Protein AF-A0A9Q1FLJ3-F1 (afdb_monomer)

Structure (mmCIF, N/CA/C/O backbone):
data_AF-A0A9Q1FLJ3-F1
#
_entry.id   AF-A0A9Q1FLJ3-F1
#
loop_
_atom_site.group_PDB
_atom_site.id
_atom_site.type_symbol
_atom_site.label_atom_id
_atom_site.label_alt_id
_atom_site.label_comp_id
_atom_site.label_asym_id
_atom_site.label_entity_id
_atom_site.label_seq_id
_atom_site.pdbx_PDB_ins_code
_atom_site.Cartn_x
_atom_site.Cartn_y
_atom_site.Cartn_z
_atom_site.occupancy
_atom_site.B_iso_or_equiv
_atom_site.auth_seq_id
_atom_site.auth_comp_id
_atom_site.auth_asym_id
_atom_site.auth_atom_id
_atom_site.pdbx_PDB_model_num
ATOM 1 N N . MET A 1 1 ? -26.416 5.496 -11.949 1.00 37.75 1 MET A N 1
ATOM 2 C CA . MET A 1 1 ? -25.211 5.935 -11.216 1.00 37.75 1 MET A CA 1
ATOM 3 C C . MET A 1 1 ? -24.021 5.232 -11.859 1.00 37.75 1 MET A C 1
ATOM 5 O O . MET A 1 1 ? -23.796 4.069 -11.561 1.00 37.75 1 MET A O 1
ATOM 9 N N . MET A 1 2 ? -23.374 5.850 -12.852 1.00 40.78 2 MET A N 1
ATOM 10 C CA . MET A 1 2 ? -22.203 5.261 -13.518 1.00 40.78 2 MET A CA 1
ATOM 11 C C . MET A 1 2 ? -20.981 5.552 -12.647 1.00 40.78 2 MET A C 1
ATOM 13 O O . MET A 1 2 ? -20.646 6.719 -12.456 1.00 40.78 2 MET A O 1
ATOM 17 N N . MET A 1 3 ? -20.361 4.520 -12.072 1.00 43.75 3 MET A N 1
ATOM 18 C CA . MET A 1 3 ? -19.005 4.668 -11.547 1.00 43.75 3 MET A CA 1
ATOM 19 C C . MET A 1 3 ? -18.076 4.832 -12.749 1.00 43.75 3 MET A C 1
ATOM 21 O O . MET A 1 3 ? -18.150 4.049 -13.690 1.00 43.75 3 MET A O 1
ATOM 25 N N . MET A 1 4 ? -17.273 5.891 -12.741 1.00 43.97 4 MET A N 1
ATOM 26 C CA . MET A 1 4 ? -16.296 6.188 -13.784 1.00 43.97 4 MET A CA 1
ATOM 27 C C . MET A 1 4 ? -15.268 5.046 -13.863 1.00 43.97 4 MET A C 1
ATOM 29 O O . MET A 1 4 ? -14.650 4.695 -12.860 1.00 43.97 4 MET A O 1
ATOM 33 N N . ASP A 1 5 ? -15.091 4.466 -15.053 1.00 50.12 5 ASP A N 1
ATOM 34 C CA . ASP A 1 5 ? -14.235 3.299 -15.325 1.00 50.12 5 ASP A CA 1
ATOM 35 C C . ASP A 1 5 ? -12.731 3.499 -15.021 1.00 50.12 5 ASP A C 1
ATOM 37 O O . ASP A 1 5 ? -11.975 2.524 -14.997 1.00 50.12 5 ASP A O 1
ATOM 41 N N . ASP A 1 6 ? -12.285 4.726 -14.736 1.00 53.06 6 ASP A N 1
ATOM 42 C CA . ASP A 1 6 ? -10.868 5.088 -14.574 1.00 53.06 6 ASP A CA 1
ATOM 43 C C . ASP A 1 6 ? -10.227 4.664 -13.234 1.00 53.06 6 ASP A C 1
ATOM 45 O O . ASP A 1 6 ? -9.002 4.658 -13.110 1.00 53.06 6 ASP A O 1
ATOM 49 N N . GLU A 1 7 ? -11.015 4.234 -12.242 1.00 62.69 7 GLU A N 1
ATOM 50 C CA . GLU A 1 7 ? -10.525 3.948 -10.877 1.00 62.69 7 GLU A CA 1
ATOM 51 C C . GLU A 1 7 ? -10.438 2.454 -10.511 1.00 62.69 7 GLU A C 1
ATOM 53 O O . GLU A 1 7 ? -10.077 2.091 -9.390 1.00 62.69 7 GLU A O 1
ATOM 58 N N . GLN A 1 8 ? -10.748 1.552 -11.444 1.00 74.50 8 GLN A N 1
ATOM 59 C CA . GLN A 1 8 ? -10.748 0.118 -11.152 1.00 74.50 8 GLN A CA 1
ATOM 60 C C . GLN A 1 8 ? -9.318 -0.464 -11.142 1.00 74.50 8 GLN A C 1
ATOM 62 O O . GLN A 1 8 ? -8.506 -0.143 -12.018 1.00 74.50 8 GLN A O 1
ATOM 67 N N . PRO A 1 9 ? -8.976 -1.354 -10.186 1.00 81.50 9 PRO A N 1
ATOM 68 C CA . PRO A 1 9 ? -7.635 -1.921 -10.084 1.00 81.50 9 PRO A CA 1
ATOM 69 C C . PRO A 1 9 ? -7.316 -2.782 -11.311 1.00 81.50 9 PRO A C 1
ATOM 71 O O . PRO A 1 9 ? -8.078 -3.672 -11.682 1.00 81.50 9 PRO A O 1
ATOM 74 N N . LYS A 1 10 ? -6.165 -2.533 -11.939 1.00 89.50 10 LYS A N 1
ATOM 75 C CA . LYS A 1 10 ? -5.716 -3.231 -13.163 1.00 89.50 10 LYS A CA 1
ATOM 76 C C . LYS A 1 10 ? -4.514 -4.146 -12.938 1.00 89.50 10 LYS A C 1
ATOM 78 O O . LYS A 1 10 ? -4.078 -4.835 -13.858 1.00 89.50 10 LYS A O 1
ATOM 83 N N . THR A 1 11 ? -3.991 -4.162 -11.718 1.00 90.81 11 THR A N 1
ATOM 84 C CA . THR A 1 11 ? -2.752 -4.854 -11.371 1.00 90.81 11 THR A CA 1
ATOM 85 C C . THR A 1 11 ? -3.050 -5.984 -10.395 1.00 90.81 11 THR A C 1
ATOM 87 O O . THR A 1 11 ? -3.822 -5.819 -9.450 1.00 90.81 11 THR A O 1
ATOM 90 N N . LEU A 1 12 ? -2.432 -7.139 -10.619 1.00 92.62 12 LEU A N 1
ATOM 91 C CA . LEU A 1 12 ? -2.543 -8.338 -9.798 1.00 92.62 12 LEU A CA 1
ATOM 92 C C . LEU A 1 12 ? -1.200 -8.667 -9.156 1.00 92.62 12 LEU A C 1
ATOM 94 O O . LEU A 1 12 ? -0.152 -8.550 -9.788 1.00 92.62 12 LEU A O 1
ATOM 98 N N . TYR A 1 13 ? -1.246 -9.104 -7.904 1.00 92.12 13 TYR A N 1
ATOM 99 C CA . TYR A 1 13 ? -0.148 -9.756 -7.208 1.00 92.12 13 TYR A CA 1
ATOM 100 C C . TYR A 1 13 ? -0.299 -11.269 -7.360 1.00 92.12 13 TYR A C 1
ATOM 102 O O . TYR A 1 13 ? -1.338 -11.828 -7.011 1.00 92.12 13 TYR A O 1
ATOM 110 N N . VAL A 1 14 ? 0.747 -11.930 -7.844 1.00 92.69 14 VAL A N 1
ATOM 111 C CA . VAL A 1 14 ? 0.826 -13.375 -8.064 1.00 92.69 14 VAL A CA 1
ATOM 112 C C . VAL A 1 14 ? 1.932 -13.930 -7.170 1.00 92.69 14 VAL A C 1
ATOM 114 O O . VAL A 1 14 ? 3.112 -13.836 -7.494 1.00 92.69 14 VAL A O 1
ATOM 117 N N . GLY A 1 15 ? 1.563 -14.473 -6.016 1.00 90.50 15 GLY A N 1
ATOM 118 C CA . GLY A 1 15 ? 2.490 -15.020 -5.026 1.00 90.50 15 GLY A CA 1
ATOM 119 C C . GLY A 1 15 ? 2.526 -16.544 -4.986 1.00 90.50 15 GLY A C 1
ATOM 120 O O . GLY A 1 15 ? 1.770 -17.227 -5.682 1.00 90.50 15 GLY A O 1
ATOM 121 N N . ASN A 1 16 ? 3.379 -17.068 -4.101 1.00 88.94 16 ASN A N 1
ATOM 122 C CA . ASN A 1 16 ? 3.595 -18.505 -3.899 1.00 88.94 16 ASN A CA 1
ATOM 123 C C . ASN A 1 16 ? 4.092 -19.234 -5.164 1.00 88.94 16 ASN A C 1
ATOM 125 O O . ASN A 1 16 ? 3.775 -20.404 -5.380 1.00 88.94 16 ASN A O 1
ATOM 129 N N . LEU A 1 17 ? 4.865 -18.547 -6.010 1.00 89.75 17 LEU A N 1
ATOM 130 C CA . LEU A 1 17 ? 5.407 -19.131 -7.235 1.00 89.75 17 LEU A CA 1
ATOM 131 C C . LEU A 1 17 ? 6.532 -20.126 -6.906 1.00 89.75 17 LEU A C 1
ATOM 133 O O . LEU A 1 17 ? 7.210 -19.994 -5.884 1.00 89.75 17 LEU A O 1
ATOM 137 N N . SER A 1 18 ? 6.731 -21.139 -7.758 1.00 87.81 18 SER A N 1
ATOM 138 C CA . SER A 1 18 ? 7.946 -21.965 -7.684 1.00 87.81 18 SER A CA 1
ATOM 139 C C . SER A 1 18 ? 9.153 -21.164 -8.166 1.00 87.81 18 SER A C 1
ATOM 141 O O . SER A 1 18 ? 9.010 -20.249 -8.974 1.00 87.81 18 SER A O 1
ATOM 143 N N . ARG A 1 19 ? 10.354 -21.529 -7.712 1.00 85.06 19 ARG A N 1
ATOM 144 C CA . ARG A 1 19 ? 11.607 -20.915 -8.183 1.00 85.06 19 ARG A CA 1
ATOM 145 C C . ARG A 1 19 ? 11.917 -21.236 -9.644 1.00 85.06 19 ARG A C 1
ATOM 147 O O . ARG A 1 19 ? 12.642 -20.482 -10.278 1.00 85.06 19 ARG A O 1
ATOM 154 N N . ASP A 1 20 ? 11.327 -22.303 -10.170 1.00 86.94 20 ASP A N 1
ATOM 155 C CA . ASP A 1 20 ? 11.407 -22.686 -11.583 1.00 86.94 20 ASP A CA 1
ATOM 156 C C . ASP A 1 20 ? 10.475 -21.85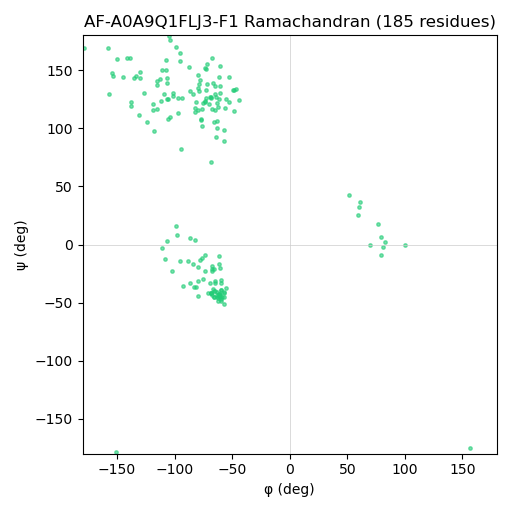7 -12.476 1.00 86.94 20 ASP A C 1
ATOM 158 O O . ASP A 1 20 ? 10.575 -21.900 -13.702 1.00 86.94 20 ASP A O 1
ATOM 162 N N . VAL A 1 21 ? 9.532 -21.116 -11.882 1.00 89.50 21 VAL A N 1
ATOM 163 C CA . VAL A 1 21 ? 8.653 -20.227 -12.641 1.00 89.50 21 VAL A CA 1
ATOM 164 C C . VAL A 1 21 ? 9.463 -19.026 -13.106 1.00 89.50 21 VAL A C 1
ATOM 166 O O . VAL A 1 21 ? 10.166 -18.393 -12.323 1.00 89.50 21 VAL A O 1
ATOM 169 N N . THR A 1 22 ? 9.321 -18.689 -14.384 1.00 90.69 22 THR A N 1
ATOM 170 C CA . THR A 1 22 ? 9.943 -17.513 -14.991 1.00 90.69 22 THR A CA 1
ATOM 171 C C . THR A 1 22 ? 8.909 -16.429 -15.272 1.00 90.69 22 THR A C 1
ATOM 173 O O . THR A 1 22 ? 7.714 -16.699 -15.417 1.00 90.69 22 THR A O 1
ATOM 176 N N . GLU A 1 23 ? 9.378 -15.188 -15.402 1.00 90.88 23 GLU A N 1
ATOM 177 C CA . GLU A 1 23 ? 8.533 -14.054 -15.786 1.00 90.88 23 GLU A CA 1
ATOM 178 C C . GLU A 1 23 ? 7.840 -14.300 -17.132 1.00 90.88 23 GLU A C 1
ATOM 180 O O . GLU A 1 23 ? 6.642 -14.062 -17.255 1.00 90.88 23 GLU A O 1
ATOM 185 N N . ALA A 1 24 ? 8.564 -14.859 -18.107 1.00 91.25 24 ALA A N 1
ATOM 186 C CA . ALA A 1 24 ? 8.026 -15.194 -19.423 1.00 91.25 24 ALA A CA 1
ATOM 187 C C . ALA A 1 24 ? 6.867 -16.201 -19.342 1.00 91.25 24 ALA A C 1
ATOM 189 O O . ALA A 1 24 ? 5.875 -16.052 -20.053 1.00 91.25 24 ALA A O 1
ATOM 190 N N . LEU A 1 25 ? 6.953 -17.193 -18.446 1.00 92.12 25 LEU A N 1
ATOM 191 C CA . LEU A 1 25 ? 5.870 -18.152 -18.230 1.00 92.12 25 LEU A CA 1
ATOM 192 C C . LEU A 1 25 ? 4.626 -17.468 -17.649 1.00 92.12 25 LEU A C 1
ATOM 194 O O . LEU A 1 25 ? 3.518 -17.716 -18.121 1.00 92.12 25 LEU A O 1
ATOM 198 N N . ILE A 1 26 ? 4.798 -16.602 -16.645 1.00 92.81 26 ILE A N 1
ATOM 199 C CA . ILE A 1 26 ? 3.683 -15.843 -16.063 1.00 92.81 26 ILE A CA 1
ATOM 200 C C . ILE A 1 26 ? 3.060 -14.927 -17.112 1.00 92.81 26 ILE A C 1
ATOM 202 O O . ILE A 1 26 ? 1.849 -14.977 -17.314 1.00 92.81 26 ILE A O 1
ATOM 206 N N . LEU A 1 27 ? 3.870 -14.159 -17.839 1.00 92.62 27 LEU A N 1
ATOM 207 C CA . LEU A 1 27 ? 3.386 -13.285 -18.899 1.00 92.62 27 LEU A CA 1
ATOM 208 C C . LEU A 1 27 ? 2.601 -14.073 -19.955 1.00 92.62 27 LEU A C 1
ATOM 210 O O . LEU A 1 27 ? 1.501 -13.664 -20.313 1.00 92.62 27 LEU A O 1
ATOM 214 N N . GLN A 1 28 ? 3.111 -15.224 -20.401 1.00 92.44 28 GLN A N 1
ATOM 215 C CA . GLN A 1 28 ? 2.433 -16.076 -21.380 1.00 92.44 28 GLN A CA 1
ATOM 216 C C . GLN A 1 28 ? 1.076 -16.574 -20.870 1.00 92.44 28 GLN A C 1
ATOM 218 O O . GLN A 1 28 ? 0.094 -16.538 -21.606 1.00 92.44 28 GLN A O 1
ATOM 223 N N . LEU A 1 29 ? 1.002 -17.036 -19.619 1.00 92.88 29 LEU A N 1
ATOM 224 C CA . LEU A 1 29 ? -0.239 -17.556 -19.040 1.00 92.88 29 LEU A CA 1
ATOM 225 C C . LEU A 1 29 ? -1.293 -16.462 -18.858 1.00 92.88 29 LEU A C 1
ATOM 227 O O . LEU A 1 29 ? -2.460 -16.678 -19.173 1.00 92.88 29 LEU A O 1
ATOM 231 N N . PHE A 1 30 ? -0.892 -15.288 -18.371 1.00 93.62 30 PHE A N 1
ATOM 232 C CA . PHE A 1 30 ? -1.811 -14.173 -18.145 1.00 93.62 30 PHE A CA 1
ATOM 233 C C . PHE A 1 30 ? -2.220 -13.490 -19.463 1.00 93.62 30 PHE A C 1
ATOM 235 O O . PHE A 1 30 ? -3.366 -13.058 -19.585 1.00 93.62 30 PHE A O 1
ATOM 242 N N . SER A 1 31 ? -1.354 -13.506 -20.485 1.00 93.06 31 SER A N 1
ATOM 243 C CA . SER A 1 31 ? -1.663 -12.988 -21.829 1.00 93.06 31 SER A CA 1
ATOM 244 C C . SER A 1 31 ? -2.745 -13.790 -22.564 1.00 93.06 31 SER A C 1
ATOM 246 O O . SER A 1 31 ? -3.381 -13.255 -23.466 1.00 93.06 31 SER A O 1
ATOM 248 N N . GLN A 1 32 ? -3.001 -15.050 -22.178 1.00 93.38 32 GLN A N 1
ATOM 249 C CA . GLN A 1 32 ? -4.122 -15.837 -22.723 1.00 93.38 32 GLN A CA 1
ATOM 250 C C . GLN A 1 32 ? -5.490 -15.282 -22.309 1.00 93.38 32 GLN A C 1
ATOM 252 O O . GLN A 1 32 ? -6.490 -15.561 -22.964 1.00 93.38 32 GLN A O 1
ATOM 257 N N . ILE A 1 33 ? -5.540 -14.531 -21.207 1.00 93.94 33 ILE A N 1
ATOM 258 C CA . ILE A 1 33 ? -6.778 -13.986 -20.640 1.00 93.94 33 ILE A CA 1
ATOM 259 C C . ILE A 1 33 ? -7.034 -12.578 -21.177 1.00 93.94 33 ILE A C 1
ATOM 261 O O . ILE A 1 33 ? -8.179 -12.200 -21.410 1.00 93.94 33 ILE A O 1
ATOM 265 N N . GLY A 1 34 ? -5.971 -11.805 -21.385 1.00 92.19 34 GLY A N 1
ATOM 266 C CA . GLY A 1 34 ? -6.039 -10.487 -21.998 1.00 92.19 34 GLY A CA 1
ATOM 267 C C . GLY A 1 34 ? -4.660 -9.847 -22.130 1.00 92.19 34 GLY A C 1
ATOM 268 O O . GLY A 1 34 ? -3.695 -10.337 -21.545 1.00 92.19 34 GLY A O 1
ATOM 269 N N . PRO A 1 35 ? -4.542 -8.738 -22.875 1.00 92.56 35 PRO A N 1
ATOM 270 C CA . PRO A 1 35 ? -3.265 -8.073 -23.081 1.00 92.56 35 PRO A CA 1
ATOM 271 C C . PRO A 1 35 ? -2.703 -7.541 -21.753 1.00 92.56 35 PRO A C 1
ATOM 273 O O . PRO A 1 35 ? -3.327 -6.725 -21.061 1.00 92.56 35 PRO A O 1
ATOM 276 N N . CYS A 1 36 ? -1.503 -8.003 -21.401 1.00 91.31 36 CYS A N 1
ATOM 277 C CA . CYS A 1 36 ? -0.748 -7.502 -20.260 1.00 91.31 36 CYS A CA 1
ATOM 278 C C . CYS A 1 36 ? 0.032 -6.246 -20.670 1.00 91.31 36 CYS A C 1
ATOM 280 O O . CYS A 1 36 ? 0.755 -6.244 -21.662 1.00 91.31 36 CYS A O 1
ATOM 282 N N . LYS A 1 37 ? -0.094 -5.182 -19.881 1.00 88.94 37 LYS A N 1
ATOM 283 C CA . LYS A 1 37 ? 0.674 -3.942 -20.015 1.00 88.94 37 LYS A CA 1
ATOM 284 C C . LYS A 1 37 ? 2.058 -4.059 -19.382 1.00 88.94 37 LYS A C 1
ATOM 286 O O . LYS A 1 37 ? 3.016 -3.481 -19.885 1.00 88.94 37 LYS A O 1
ATOM 291 N N . SER A 1 38 ? 2.166 -4.776 -18.266 1.00 86.56 38 SER A N 1
ATOM 292 C CA . SER A 1 38 ? 3.437 -4.996 -17.577 1.00 86.56 38 SER A CA 1
ATOM 293 C C . SER A 1 38 ? 3.408 -6.300 -16.790 1.00 86.56 38 SER A C 1
ATOM 295 O O . SER A 1 38 ? 2.376 -6.678 -16.240 1.00 86.56 38 SER A O 1
ATOM 297 N N . CYS A 1 39 ? 4.543 -6.983 -16.724 1.00 90.12 39 CYS A N 1
ATOM 298 C CA . CYS A 1 39 ? 4.748 -8.170 -15.906 1.00 90.12 39 CYS A CA 1
ATOM 299 C C . CYS A 1 39 ? 6.122 -8.034 -15.259 1.00 90.12 39 CYS A C 1
ATOM 301 O O . CYS A 1 39 ? 7.105 -7.841 -15.966 1.00 90.12 39 CYS A O 1
ATOM 303 N N . LYS A 1 40 ? 6.181 -8.072 -13.927 1.00 89.44 40 LYS A N 1
ATOM 304 C CA . LYS A 1 40 ? 7.426 -7.899 -13.177 1.00 89.44 40 LYS A CA 1
ATOM 305 C C . LYS A 1 40 ? 7.578 -8.993 -12.142 1.00 89.44 40 LYS A C 1
ATOM 307 O O . LYS A 1 40 ? 6.846 -9.012 -11.151 1.00 89.44 40 LYS A O 1
ATOM 312 N N . MET A 1 41 ? 8.542 -9.879 -12.345 1.00 88.69 41 MET A N 1
ATOM 313 C CA . MET A 1 41 ? 8.884 -10.913 -11.376 1.00 88.69 41 MET A CA 1
ATOM 314 C C . MET A 1 41 ? 9.895 -10.400 -10.349 1.00 88.69 41 MET A C 1
ATOM 316 O O . MET A 1 41 ? 10.912 -9.800 -10.687 1.00 88.69 41 MET A O 1
ATOM 320 N N . ILE A 1 42 ? 9.615 -10.651 -9.074 1.00 85.19 42 ILE A N 1
ATOM 321 C CA . ILE A 1 42 ? 10.506 -10.366 -7.957 1.00 85.19 42 ILE A CA 1
ATOM 322 C C . ILE A 1 42 ? 10.909 -11.693 -7.327 1.00 85.19 42 ILE A C 1
ATOM 324 O O . ILE A 1 42 ? 10.082 -12.436 -6.792 1.00 85.19 42 ILE A O 1
ATOM 328 N N . VAL A 1 43 ? 12.206 -11.973 -7.385 1.00 80.88 43 VAL A N 1
ATOM 329 C CA . VAL A 1 43 ? 12.816 -13.118 -6.717 1.00 80.88 43 VAL A CA 1
ATOM 330 C C . VAL A 1 43 ? 13.540 -12.583 -5.493 1.00 80.88 43 VAL A C 1
ATOM 332 O O . VAL A 1 43 ? 14.524 -11.853 -5.603 1.00 80.88 43 VAL A O 1
ATOM 335 N N . ASP A 1 44 ? 13.009 -12.890 -4.316 1.00 68.00 44 ASP A N 1
ATOM 336 C CA . ASP A 1 44 ? 13.605 -12.452 -3.063 1.00 68.00 44 ASP A CA 1
ATOM 337 C C . ASP A 1 44 ? 14.850 -13.296 -2.753 1.00 68.00 44 ASP A C 1
ATOM 339 O O . ASP A 1 44 ? 14.789 -14.520 -2.623 1.00 68.00 44 ASP A O 1
ATOM 343 N N . THR A 1 45 ? 16.003 -12.642 -2.611 1.00 62.50 45 THR A N 1
ATOM 344 C CA . THR A 1 45 ? 17.280 -13.316 -2.322 1.00 62.50 45 THR A CA 1
ATOM 345 C C . THR A 1 45 ? 17.376 -13.815 -0.879 1.00 62.50 45 THR A C 1
ATOM 347 O O . THR A 1 45 ? 18.295 -14.564 -0.548 1.00 62.50 45 THR A O 1
ATOM 350 N N . ALA A 1 46 ? 16.423 -13.452 -0.010 1.00 59.00 46 ALA A N 1
ATOM 351 C CA . ALA A 1 46 ? 16.386 -13.874 1.388 1.00 59.00 46 ALA A CA 1
ATOM 352 C C . ALA A 1 46 ? 15.679 -15.223 1.614 1.00 59.00 46 ALA A C 1
ATOM 354 O O . ALA A 1 46 ? 15.544 -15.648 2.763 1.00 59.00 46 ALA A O 1
ATOM 355 N N . GLY A 1 47 ? 15.290 -15.916 0.539 1.00 62.91 47 GLY A N 1
ATOM 356 C CA . GLY A 1 47 ? 14.778 -17.285 0.581 1.00 62.91 47 GLY A CA 1
ATOM 357 C C . GLY A 1 47 ? 13.257 -17.411 0.515 1.00 62.91 47 GLY A C 1
ATOM 358 O O . GLY A 1 47 ? 12.772 -18.542 0.492 1.00 62.91 47 GLY A O 1
ATOM 359 N N . ASN A 1 48 ? 12.521 -16.299 0.439 1.00 74.31 48 ASN A N 1
ATOM 360 C CA . ASN A 1 48 ? 11.074 -16.330 0.235 1.00 74.31 48 ASN A CA 1
ATOM 361 C C . ASN A 1 48 ? 10.707 -16.855 -1.159 1.00 74.31 48 ASN A C 1
ATOM 363 O O . ASN A 1 48 ? 11.517 -16.851 -2.090 1.00 74.31 48 ASN A O 1
ATOM 367 N N . ASP A 1 49 ? 9.461 -17.302 -1.294 1.00 83.31 49 ASP A N 1
ATOM 368 C CA . ASP A 1 49 ? 8.921 -17.697 -2.588 1.00 83.31 49 ASP A CA 1
ATOM 369 C C . ASP A 1 49 ? 8.836 -16.488 -3.530 1.00 83.31 49 ASP A C 1
ATOM 371 O O . ASP A 1 49 ? 8.401 -15.409 -3.105 1.00 83.31 49 ASP A O 1
ATOM 375 N N . PRO A 1 50 ? 9.228 -16.647 -4.805 1.00 87.50 50 PRO A N 1
ATOM 376 C CA . PRO A 1 50 ? 9.100 -15.580 -5.778 1.00 87.50 50 PRO A CA 1
ATOM 377 C C . PRO A 1 50 ? 7.639 -15.163 -5.960 1.00 87.50 50 PRO A C 1
ATOM 379 O O . PRO A 1 50 ? 6.693 -15.933 -5.753 1.00 87.50 50 PRO A O 1
ATOM 382 N N . TYR A 1 51 ? 7.460 -13.914 -6.368 1.00 90.31 51 TYR A N 1
ATOM 383 C CA . TYR A 1 51 ? 6.156 -13.349 -6.678 1.00 90.31 51 TYR A CA 1
ATOM 384 C C . TYR A 1 51 ? 6.243 -12.440 -7.899 1.00 90.31 51 TYR A C 1
ATOM 386 O O . TYR A 1 51 ? 7.318 -11.987 -8.284 1.00 90.31 51 TYR A O 1
ATOM 394 N N . CYS A 1 52 ? 5.109 -12.183 -8.532 1.00 91.81 52 CYS A N 1
ATOM 395 C CA . CYS A 1 52 ? 5.027 -11.403 -9.753 1.00 91.81 52 CYS A CA 1
ATOM 396 C C . CYS A 1 52 ? 3.897 -10.377 -9.669 1.00 91.81 52 CYS A C 1
ATOM 398 O O . CYS A 1 52 ? 2.855 -10.642 -9.073 1.00 91.81 52 CYS A O 1
ATOM 400 N N . PHE A 1 53 ? 4.105 -9.209 -10.267 1.00 92.62 53 PHE A N 1
ATOM 401 C CA . PHE A 1 53 ? 3.053 -8.228 -10.496 1.00 92.62 53 PHE A CA 1
ATOM 402 C C . PHE A 1 53 ? 2.680 -8.210 -11.969 1.00 92.62 53 PHE A C 1
ATOM 404 O O . PHE A 1 53 ? 3.550 -7.995 -12.810 1.00 92.62 53 PHE A O 1
ATOM 411 N N . VAL A 1 54 ? 1.397 -8.401 -12.265 1.00 93.69 54 VAL A N 1
ATOM 412 C CA . VAL A 1 54 ? 0.870 -8.397 -13.633 1.00 93.69 54 VAL A CA 1
ATOM 413 C C . VAL A 1 54 ? -0.150 -7.275 -13.762 1.00 93.69 54 VAL A C 1
ATOM 415 O O . VAL A 1 54 ? -1.178 -7.292 -13.093 1.00 93.69 54 VAL A O 1
ATOM 418 N N . GLU A 1 55 ? 0.136 -6.290 -14.603 1.00 91.88 55 GLU A N 1
ATOM 419 C CA . GLU A 1 55 ? -0.767 -5.189 -14.936 1.00 91.88 55 GLU A CA 1
ATOM 420 C C . GLU A 1 55 ? -1.409 -5.444 -16.296 1.00 91.88 55 GLU A C 1
ATOM 422 O O . GLU A 1 55 ? -0.709 -5.673 -17.281 1.00 91.88 55 GLU A O 1
ATOM 427 N N . PHE A 1 56 ? -2.734 -5.379 -16.360 1.00 93.38 56 PHE A N 1
ATOM 428 C CA . PHE A 1 56 ? -3.497 -5.452 -17.602 1.00 93.38 56 PHE A CA 1
ATOM 429 C C . PHE A 1 56 ? -3.821 -4.055 -18.129 1.00 93.38 56 PHE A C 1
ATOM 431 O O . PHE A 1 56 ? -3.874 -3.083 -17.374 1.00 93.38 56 PHE A O 1
ATOM 438 N N . TYR A 1 57 ? -4.088 -3.954 -19.432 1.00 89.19 57 TYR A N 1
ATOM 439 C CA . TYR A 1 57 ? -4.628 -2.714 -19.999 1.00 89.19 57 TYR A CA 1
ATOM 440 C C . TYR A 1 57 ? -6.034 -2.402 -19.468 1.00 89.19 57 TYR A C 1
ATOM 442 O O . TYR A 1 57 ? -6.373 -1.235 -19.285 1.00 89.19 57 TYR A O 1
ATOM 450 N N . GLU A 1 58 ? -6.822 -3.435 -19.158 1.00 90.00 58 GLU A N 1
ATOM 451 C CA . GLU A 1 58 ? -8.219 -3.299 -18.745 1.00 90.00 58 GLU A CA 1
ATOM 452 C C . GLU A 1 58 ? -8.518 -4.075 -17.460 1.00 90.00 58 GLU A C 1
ATOM 454 O O . GLU A 1 58 ? -8.037 -5.194 -17.258 1.00 90.00 58 GLU A O 1
ATOM 459 N N . HIS A 1 59 ? -9.383 -3.504 -16.616 1.00 88.88 59 HIS A N 1
ATOM 460 C CA . HIS A 1 59 ? -9.814 -4.126 -15.363 1.00 88.88 59 HIS A CA 1
ATOM 461 C C . HIS A 1 59 ? -10.503 -5.475 -15.596 1.00 88.88 59 HIS A C 1
ATOM 463 O O . HIS A 1 59 ? -10.254 -6.429 -14.864 1.00 88.88 59 HIS A O 1
ATOM 469 N N . ARG A 1 60 ? -11.327 -5.585 -16.647 1.00 91.38 60 ARG A N 1
ATOM 470 C CA . ARG A 1 60 ? -12.061 -6.816 -16.970 1.00 91.38 60 ARG A CA 1
ATOM 471 C C . ARG A 1 60 ? -11.128 -8.014 -17.155 1.00 91.38 60 ARG A C 1
ATOM 473 O O . ARG A 1 60 ? -11.420 -9.097 -16.653 1.00 91.38 60 ARG A O 1
ATOM 480 N N . HIS A 1 61 ? -9.992 -7.805 -17.821 1.00 94.50 61 HIS A N 1
ATOM 481 C CA . HIS A 1 61 ? -8.972 -8.836 -18.004 1.00 94.50 61 HIS A CA 1
ATOM 482 C C . HIS A 1 61 ? -8.283 -9.193 -16.683 1.00 94.50 61 HIS A C 1
ATOM 484 O O . HIS A 1 61 ? -8.114 -10.373 -16.386 1.00 94.50 61 HIS A O 1
ATOM 490 N N . ALA A 1 62 ? -7.970 -8.199 -15.847 1.00 91.00 62 ALA A N 1
ATOM 491 C CA . ALA A 1 62 ? -7.412 -8.443 -14.519 1.00 91.00 62 ALA A CA 1
ATOM 492 C C . ALA A 1 62 ? -8.387 -9.218 -13.607 1.00 91.00 62 ALA A C 1
ATOM 494 O O . ALA A 1 62 ? -7.982 -10.158 -12.927 1.00 91.00 62 ALA A O 1
ATOM 495 N N . ALA A 1 63 ? -9.682 -8.894 -13.632 1.00 90.94 63 ALA A N 1
ATOM 496 C CA . ALA A 1 63 ? -10.705 -9.588 -12.847 1.00 90.94 63 ALA A CA 1
ATOM 497 C C . ALA A 1 63 ? -10.878 -11.045 -13.299 1.00 90.94 63 ALA A C 1
ATOM 499 O O . ALA A 1 63 ? -10.904 -11.957 -12.469 1.00 90.94 63 ALA A O 1
ATOM 500 N N . ALA A 1 64 ? -10.935 -11.274 -14.615 1.00 94.06 64 ALA A N 1
ATOM 501 C CA . ALA A 1 64 ? -10.972 -12.616 -15.185 1.00 94.06 64 ALA A CA 1
ATOM 502 C C . ALA A 1 64 ? -9.716 -13.418 -14.812 1.00 94.06 64 ALA A C 1
ATOM 504 O O . ALA A 1 64 ? -9.819 -14.575 -14.404 1.00 94.06 64 ALA A O 1
ATOM 505 N N . ALA A 1 65 ? -8.535 -12.796 -14.884 1.00 94.69 65 ALA A N 1
ATOM 506 C CA . ALA A 1 65 ? -7.276 -13.444 -14.545 1.00 94.69 65 ALA A CA 1
ATOM 507 C C . ALA A 1 65 ? -7.173 -13.801 -13.062 1.00 94.69 65 ALA A C 1
ATOM 509 O O . ALA A 1 65 ? -6.726 -14.897 -12.732 1.00 94.69 65 ALA A O 1
ATOM 510 N N . LEU A 1 66 ? -7.646 -12.928 -12.171 1.00 92.62 66 LEU A N 1
ATOM 511 C CA . LEU A 1 66 ? -7.740 -13.216 -10.744 1.00 92.62 66 LEU A CA 1
ATOM 512 C C . LEU A 1 66 ? -8.578 -14.474 -10.486 1.00 92.62 66 LEU A C 1
ATOM 514 O O . LEU A 1 66 ? -8.116 -15.383 -9.801 1.00 92.62 66 LEU A O 1
ATOM 518 N N . ALA A 1 67 ? -9.785 -14.537 -11.054 1.00 90.81 67 ALA A N 1
ATOM 519 C CA . ALA A 1 67 ? -10.696 -15.659 -10.848 1.00 90.81 67 ALA A CA 1
ATOM 520 C C . ALA A 1 67 ? -10.174 -16.966 -11.467 1.00 90.81 67 ALA A C 1
ATOM 522 O O . ALA A 1 67 ? -10.316 -18.029 -10.869 1.00 90.81 67 ALA A O 1
ATOM 523 N N . ALA A 1 68 ? -9.551 -16.893 -12.646 1.00 92.19 68 ALA A N 1
ATOM 524 C CA . ALA A 1 68 ? -9.088 -18.070 -13.377 1.00 92.19 68 ALA A CA 1
ATOM 525 C C . ALA A 1 68 ? -7.757 -18.640 -12.859 1.00 92.19 68 ALA A C 1
ATOM 527 O O . ALA A 1 68 ? -7.517 -19.844 -12.968 1.00 92.19 68 ALA A O 1
ATOM 528 N N . MET A 1 69 ? -6.866 -17.790 -12.339 1.00 92.81 69 MET A N 1
ATOM 529 C CA . MET A 1 69 ? -5.500 -18.192 -11.987 1.00 92.81 69 MET A CA 1
ATOM 530 C C . MET A 1 69 ? -5.296 -18.406 -10.486 1.00 92.81 69 MET A C 1
ATOM 532 O O . MET A 1 69 ? -4.384 -19.144 -10.114 1.00 92.81 69 MET A O 1
ATOM 536 N N . ASN A 1 70 ? -6.114 -17.813 -9.609 1.00 92.12 70 ASN A N 1
ATOM 537 C CA . ASN A 1 70 ? -5.976 -18.016 -8.166 1.00 92.12 70 ASN A CA 1
ATOM 538 C C . ASN A 1 70 ? -6.232 -19.483 -7.771 1.00 92.12 70 ASN A C 1
ATOM 540 O O . ASN A 1 70 ? -7.264 -20.053 -8.108 1.00 92.12 70 ASN A O 1
ATOM 544 N N . GLY A 1 71 ? -5.290 -20.097 -7.052 1.00 88.81 71 GLY A N 1
ATOM 545 C CA . GLY A 1 71 ? -5.331 -21.509 -6.658 1.00 88.81 71 GLY A CA 1
ATOM 546 C C . GLY A 1 71 ? -4.872 -22.485 -7.747 1.00 88.81 71 GLY A C 1
ATOM 547 O O . GLY A 1 71 ? -4.800 -23.689 -7.506 1.00 88.81 71 GLY A O 1
ATOM 548 N N . ARG A 1 72 ? -4.520 -22.006 -8.947 1.00 92.00 72 ARG A N 1
ATOM 549 C CA . ARG A 1 72 ? -4.064 -22.882 -10.031 1.00 92.00 72 ARG A CA 1
ATOM 550 C C . ARG A 1 72 ? -2.661 -23.415 -9.737 1.00 92.00 72 ARG A C 1
ATOM 552 O O . ARG A 1 72 ? -1.782 -22.681 -9.289 1.00 92.00 72 ARG A O 1
ATOM 559 N N . LYS A 1 73 ? -2.421 -24.697 -10.015 1.00 90.94 73 LYS A N 1
ATOM 560 C CA . LYS A 1 73 ? -1.092 -25.303 -9.855 1.00 90.94 73 LYS A CA 1
ATOM 561 C C . LYS A 1 73 ? -0.196 -24.946 -11.039 1.00 90.94 73 LYS A C 1
ATOM 563 O O . LYS A 1 73 ? -0.467 -25.362 -12.162 1.00 90.94 73 LYS A O 1
ATOM 568 N N . ILE A 1 74 ? 0.881 -24.209 -10.776 1.00 88.56 74 ILE A N 1
ATOM 569 C CA . ILE A 1 74 ? 1.947 -23.892 -11.731 1.00 88.56 74 ILE A CA 1
ATOM 570 C C . ILE A 1 74 ? 3.246 -24.479 -11.178 1.00 88.56 74 ILE A C 1
ATOM 572 O O . ILE A 1 74 ? 3.654 -24.149 -10.066 1.00 88.56 74 ILE A O 1
ATOM 576 N N . MET A 1 75 ? 3.885 -25.375 -11.936 1.00 85.56 75 MET A N 1
ATOM 577 C CA . MET A 1 75 ? 5.119 -26.066 -11.519 1.00 85.56 75 MET A CA 1
ATOM 578 C C . MET A 1 75 ? 4.999 -26.725 -10.132 1.00 85.56 75 MET A C 1
ATOM 580 O O . MET A 1 75 ? 5.876 -26.610 -9.284 1.00 85.56 75 MET A O 1
ATOM 584 N N . GLY A 1 76 ? 3.857 -27.373 -9.876 1.00 84.06 76 GLY A N 1
ATOM 585 C CA . GLY A 1 76 ? 3.592 -28.093 -8.627 1.00 84.06 76 GLY A CA 1
ATOM 586 C C . GLY A 1 76 ? 3.177 -27.224 -7.433 1.00 84.06 76 GLY A C 1
ATOM 587 O O . GLY A 1 76 ? 2.714 -27.781 -6.440 1.00 84.06 76 GLY A O 1
ATOM 588 N N . LYS A 1 77 ? 3.256 -25.887 -7.526 1.00 87.00 77 LYS A N 1
ATOM 589 C CA . LYS A 1 77 ? 2.799 -24.965 -6.473 1.00 87.00 77 LYS A CA 1
ATOM 590 C C . LYS A 1 77 ? 1.499 -24.264 -6.857 1.00 87.00 77 LYS A C 1
ATOM 592 O O . LYS A 1 77 ? 1.313 -23.849 -7.997 1.00 87.00 77 LYS A O 1
ATOM 597 N N . GLU A 1 78 ? 0.595 -24.128 -5.894 1.00 90.56 78 GLU A N 1
ATOM 598 C CA . GLU A 1 78 ? -0.656 -23.381 -6.061 1.00 90.56 78 GLU A CA 1
ATOM 599 C C . GLU A 1 78 ? -0.380 -21.884 -6.001 1.00 90.56 78 GLU A C 1
ATOM 601 O O . GLU A 1 78 ? 0.056 -21.362 -4.971 1.00 90.56 78 GLU A O 1
ATOM 606 N N . VAL A 1 79 ? -0.631 -21.179 -7.097 1.00 92.38 79 VAL A N 1
ATOM 607 C CA . VAL A 1 79 ? -0.376 -19.742 -7.144 1.00 92.38 79 VAL A CA 1
ATOM 608 C C . VAL A 1 79 ? -1.472 -18.977 -6.427 1.00 92.38 79 VAL A C 1
ATOM 610 O O . VAL A 1 79 ? -2.652 -19.314 -6.515 1.00 92.38 79 VAL A O 1
ATOM 613 N N . LYS A 1 80 ? -1.085 -17.924 -5.711 1.00 90.88 80 LYS A N 1
ATOM 614 C CA . LYS A 1 80 ? -2.027 -17.042 -5.019 1.00 90.88 80 LYS A CA 1
ATOM 615 C C . LYS A 1 80 ? -2.131 -15.742 -5.781 1.00 90.88 80 LYS A C 1
ATOM 617 O O . LYS A 1 80 ? -1.199 -14.941 -5.746 1.00 90.88 80 LYS A O 1
ATOM 622 N N . VAL A 1 81 ? -3.261 -15.532 -6.442 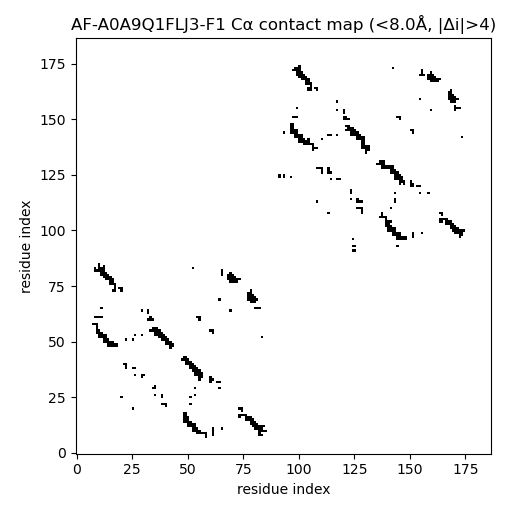1.00 93.31 81 VAL A N 1
ATOM 623 C CA . VAL A 1 81 ? -3.526 -14.295 -7.178 1.00 93.31 81 VAL A CA 1
ATOM 624 C C . VAL A 1 81 ? -4.434 -13.419 -6.334 1.00 93.31 81 VAL A C 1
ATOM 626 O O . VAL A 1 81 ? -5.438 -13.887 -5.808 1.00 93.31 81 VAL A O 1
ATOM 629 N N . ASN A 1 82 ? -4.062 -12.156 -6.173 1.00 91.94 82 ASN A N 1
ATOM 630 C CA . ASN A 1 82 ? -4.850 -11.143 -5.481 1.00 91.94 82 ASN A CA 1
ATOM 631 C C . ASN A 1 82 ? -4.769 -9.832 -6.255 1.00 91.94 82 ASN A C 1
ATOM 633 O O . ASN A 1 82 ? -3.832 -9.624 -7.025 1.00 91.94 82 ASN A O 1
ATOM 637 N N . TRP A 1 83 ? -5.714 -8.923 -6.026 1.00 90.69 83 TRP A N 1
ATOM 638 C CA . TRP A 1 83 ? -5.549 -7.540 -6.466 1.00 90.69 83 TRP A CA 1
ATOM 639 C C . TRP A 1 83 ? -4.249 -6.986 -5.888 1.00 90.69 83 TRP A C 1
ATOM 641 O O . TRP A 1 83 ? -4.023 -7.056 -4.677 1.00 90.69 83 TRP A O 1
ATOM 651 N N . ALA A 1 84 ? -3.374 -6.471 -6.750 1.00 83.88 84 ALA A N 1
ATOM 652 C CA . ALA A 1 84 ? -2.212 -5.754 -6.272 1.00 83.88 84 ALA A CA 1
ATOM 653 C C . ALA A 1 84 ? -2.725 -4.477 -5.623 1.00 83.88 84 ALA A C 1
ATOM 655 O O . ALA A 1 84 ? -3.296 -3.606 -6.280 1.00 83.88 84 ALA A O 1
ATOM 656 N N . THR A 1 85 ? -2.500 -4.349 -4.325 1.00 70.88 85 THR A N 1
ATOM 657 C CA . THR A 1 85 ? -2.488 -3.029 -3.727 1.00 70.88 85 THR A CA 1
ATOM 658 C C . THR A 1 85 ? -1.299 -2.312 -4.345 1.00 70.88 85 THR A C 1
ATOM 660 O O . THR A 1 85 ? -0.152 -2.749 -4.211 1.00 70.88 85 THR A O 1
ATOM 663 N N . THR A 1 86 ? -1.565 -1.245 -5.100 1.00 51.12 86 THR A N 1
ATOM 664 C CA . THR A 1 86 ? -0.495 -0.352 -5.529 1.00 51.12 86 THR A CA 1
ATOM 665 C C . THR A 1 86 ? 0.314 -0.007 -4.284 1.00 51.12 86 THR A C 1
ATOM 667 O O . THR A 1 86 ? -0.271 0.319 -3.244 1.00 51.12 86 THR A O 1
ATOM 670 N N . PRO A 1 87 ? 1.649 -0.073 -4.333 1.00 45.41 87 PRO A N 1
ATOM 671 C CA . PRO A 1 87 ? 2.473 0.511 -3.300 1.00 45.41 87 PRO A CA 1
ATOM 672 C C . PRO A 1 87 ? 2.343 2.040 -3.391 1.00 45.41 87 PRO A C 1
ATOM 674 O O . PRO A 1 87 ? 3.285 2.746 -3.721 1.00 45.41 87 PRO A O 1
ATOM 677 N N . SER A 1 88 ? 1.180 2.577 -3.024 1.00 37.94 88 SER A N 1
ATOM 678 C CA . SER A 1 88 ? 1.089 3.895 -2.399 1.00 37.94 88 SER A CA 1
ATOM 679 C C . SER A 1 88 ? 1.860 3.883 -1.070 1.00 37.94 88 SER A C 1
ATOM 681 O O . SER A 1 88 ? 2.275 4.925 -0.581 1.00 37.94 88 SER A O 1
ATOM 683 N N . SER A 1 89 ? 2.158 2.692 -0.534 1.00 44.28 89 SER A N 1
ATOM 684 C CA . SER A 1 89 ? 3.379 2.449 0.224 1.00 44.28 89 SER A CA 1
ATOM 685 C C . SER A 1 89 ? 4.457 1.871 -0.694 1.00 44.28 89 SER A C 1
ATOM 687 O O . SER A 1 89 ? 4.786 0.687 -0.610 1.00 44.28 89 SER A O 1
ATOM 689 N N . GLN A 1 90 ? 5.168 2.727 -1.442 1.00 45.91 90 GLN A N 1
ATOM 690 C CA . GLN A 1 90 ? 6.617 2.609 -1.304 1.00 45.91 90 GLN A CA 1
ATOM 691 C C . GLN A 1 90 ? 6.810 2.486 0.208 1.00 45.91 90 GLN A C 1
ATOM 693 O O . GLN A 1 90 ? 6.310 3.332 0.957 1.00 45.91 90 GLN A O 1
ATOM 698 N N . LYS A 1 91 ? 7.477 1.440 0.700 1.00 48.44 91 LYS A N 1
ATOM 699 C CA . LYS A 1 91 ? 8.261 1.686 1.902 1.00 48.44 91 LYS A CA 1
ATOM 700 C C . LYS A 1 91 ? 9.189 2.805 1.457 1.00 48.44 91 LYS A C 1
ATOM 702 O O . LYS A 1 91 ? 10.214 2.522 0.851 1.00 48.44 91 LYS A O 1
ATOM 707 N N . LYS A 1 92 ? 8.746 4.061 1.613 1.00 51.62 92 LYS A N 1
ATOM 708 C CA . LYS A 1 92 ? 9.589 5.232 1.494 1.00 51.62 92 LYS A CA 1
ATOM 709 C C . LYS A 1 92 ? 10.744 4.828 2.364 1.00 51.62 92 LYS A C 1
ATOM 711 O O . LYS A 1 92 ? 10.499 4.484 3.529 1.00 51.62 92 LYS A O 1
ATOM 716 N N . ASP A 1 93 ? 11.917 4.669 1.759 1.00 58.94 93 ASP A N 1
ATOM 717 C CA . ASP A 1 93 ? 13.072 4.229 2.510 1.00 58.94 93 ASP A CA 1
ATOM 718 C C . ASP A 1 93 ? 13.335 5.338 3.521 1.00 58.94 93 ASP A C 1
ATOM 720 O O . ASP A 1 93 ? 13.871 6.401 3.240 1.00 58.94 93 ASP A O 1
ATOM 724 N N . THR A 1 94 ? 12.742 5.139 4.684 1.00 65.50 94 THR A N 1
ATOM 725 C CA . THR A 1 94 ? 12.756 6.041 5.816 1.00 65.50 94 THR A CA 1
ATOM 726 C C . THR A 1 94 ? 13.824 5.544 6.771 1.00 65.50 94 THR A C 1
ATOM 728 O O . THR A 1 94 ? 13.808 5.894 7.944 1.00 65.50 94 THR A O 1
ATOM 731 N N . SER A 1 95 ? 14.729 4.673 6.308 1.00 69.50 95 SER A N 1
ATOM 732 C CA . SER A 1 95 ? 15.782 4.077 7.122 1.00 69.50 95 SER A CA 1
ATOM 733 C C . SER A 1 95 ? 16.694 5.151 7.709 1.00 69.50 95 SER A C 1
ATOM 735 O O . SER A 1 95 ? 17.109 5.005 8.853 1.00 69.50 95 SER A O 1
ATOM 737 N N . ASN A 1 96 ? 16.862 6.269 6.993 1.00 76.25 96 ASN A N 1
ATOM 738 C CA . ASN A 1 96 ? 17.582 7.458 7.455 1.00 76.25 96 ASN A CA 1
ATOM 739 C C . ASN A 1 96 ? 16.672 8.571 8.016 1.00 76.25 96 ASN A C 1
ATOM 741 O O . ASN A 1 96 ? 17.145 9.674 8.268 1.00 76.25 96 ASN A O 1
ATOM 745 N N . HIS A 1 97 ? 15.372 8.323 8.189 1.00 86.12 97 HIS A N 1
ATOM 746 C CA . HIS A 1 97 ? 14.437 9.297 8.759 1.00 86.12 97 HIS A CA 1
ATOM 747 C C . HIS A 1 97 ? 14.249 9.086 10.260 1.00 86.12 97 HIS A C 1
ATOM 749 O O . HIS A 1 97 ? 14.558 8.029 10.813 1.00 86.12 97 HIS A O 1
ATOM 755 N N . PHE A 1 98 ? 13.681 10.093 10.913 1.00 88.75 98 PHE A N 1
ATOM 756 C CA . PHE A 1 98 ? 13.455 10.113 12.349 1.00 88.75 98 PHE A CA 1
ATOM 757 C C . PHE A 1 98 ? 12.023 9.688 12.654 1.00 88.75 98 PHE A C 1
ATOM 759 O O . PHE A 1 98 ? 11.066 10.358 12.273 1.00 88.75 98 PHE A O 1
ATOM 766 N N . HIS A 1 99 ? 11.882 8.535 13.304 1.00 90.38 99 HIS A N 1
ATOM 767 C CA . HIS A 1 99 ? 10.591 7.894 13.543 1.00 90.38 99 HIS A CA 1
ATOM 768 C C . HIS A 1 99 ? 10.069 8.229 14.931 1.00 90.38 99 HIS A C 1
ATOM 770 O O . HIS A 1 99 ? 10.727 7.959 15.934 1.00 90.38 99 HIS A O 1
ATOM 776 N N . VAL A 1 100 ? 8.851 8.741 14.977 1.00 92.88 100 VAL A N 1
ATOM 777 C CA . VAL A 1 100 ? 8.075 9.025 16.176 1.00 92.88 100 VAL A CA 1
ATOM 778 C C . VAL A 1 100 ? 6.990 7.963 16.304 1.00 92.88 100 VAL A C 1
ATOM 780 O O . VAL A 1 100 ? 6.209 7.726 15.384 1.00 92.88 100 VAL A O 1
ATOM 783 N N . PHE A 1 101 ? 6.956 7.295 17.447 1.00 93.69 101 PHE A N 1
ATOM 784 C CA . PHE A 1 101 ? 5.853 6.446 17.868 1.00 93.69 101 PHE A CA 1
ATOM 785 C C . PHE A 1 101 ? 4.733 7.319 18.431 1.00 93.69 101 PHE A C 1
ATOM 787 O O . PHE A 1 101 ? 5.000 8.196 19.251 1.00 93.69 101 PHE A O 1
ATOM 794 N N . VAL A 1 102 ? 3.495 7.041 18.023 1.00 94.44 102 VAL A N 1
ATOM 795 C CA . VAL A 1 102 ? 2.289 7.704 18.528 1.00 94.44 102 VAL A CA 1
ATOM 796 C C . VAL A 1 102 ? 1.344 6.636 19.071 1.00 94.44 102 VAL A C 1
ATOM 798 O O . VAL A 1 102 ? 0.760 5.873 18.307 1.00 94.44 102 VAL A O 1
ATOM 801 N N . GLY A 1 103 ? 1.238 6.535 20.389 1.00 93.06 103 GLY A N 1
ATOM 802 C CA . GLY A 1 10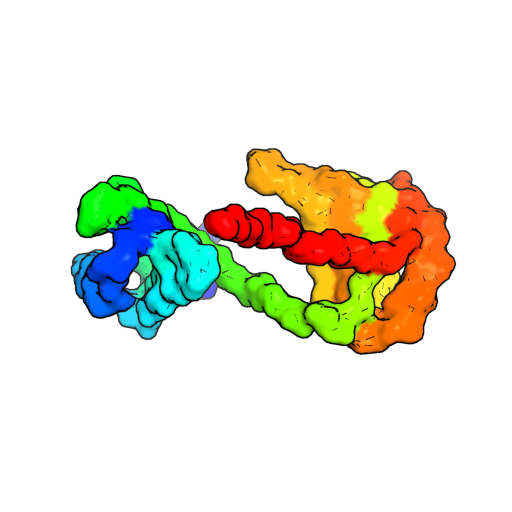3 ? 0.395 5.586 21.110 1.00 93.06 103 GLY A CA 1
ATOM 803 C C . GLY A 1 103 ? -0.859 6.225 21.694 1.00 93.06 103 GLY A C 1
ATOM 804 O O . GLY A 1 103 ? -1.049 7.439 21.614 1.00 93.06 103 GLY A O 1
ATOM 805 N N . ASP A 1 104 ? -1.696 5.376 22.291 1.00 93.00 104 ASP A N 1
ATOM 806 C CA . ASP A 1 104 ? -2.956 5.753 22.946 1.00 93.00 104 ASP A CA 1
ATOM 807 C C . ASP A 1 104 ? -3.960 6.446 22.011 1.00 93.00 104 ASP A C 1
ATOM 809 O O . ASP A 1 104 ? -4.854 7.175 22.443 1.00 93.00 104 ASP A O 1
ATOM 813 N N . LEU A 1 105 ? -3.846 6.160 20.713 1.00 91.12 105 LEU A N 1
ATOM 814 C CA . LEU A 1 105 ? -4.740 6.685 19.694 1.00 91.12 105 LEU A CA 1
ATOM 815 C C . LEU A 1 105 ? -6.149 6.122 19.869 1.00 91.12 105 LEU A C 1
ATOM 817 O O . LEU A 1 105 ? -6.340 4.920 20.083 1.00 91.12 105 LEU A O 1
ATOM 821 N N . SER A 1 106 ? -7.143 6.987 19.688 1.00 88.44 106 SER A N 1
ATOM 822 C CA . SER A 1 106 ? -8.528 6.550 19.547 1.00 88.44 106 SER A CA 1
ATOM 823 C C . SER A 1 106 ? -8.692 5.656 18.307 1.00 88.44 106 SER A C 1
ATOM 825 O O . SER A 1 106 ? -8.016 5.874 17.296 1.00 88.44 106 SER A O 1
ATOM 827 N N . PRO A 1 107 ? -9.560 4.627 18.352 1.00 84.25 107 PRO A N 1
ATOM 828 C CA . PRO A 1 107 ? -9.796 3.741 17.212 1.00 84.25 107 PRO A CA 1
ATOM 829 C C . PRO A 1 107 ? -10.328 4.460 15.964 1.00 84.25 107 PRO A C 1
ATOM 831 O O . PRO A 1 107 ? -10.199 3.918 14.867 1.00 84.25 107 PRO A O 1
ATOM 834 N N . GLU A 1 108 ? -10.893 5.655 16.136 1.00 86.06 108 GLU A N 1
ATOM 835 C CA . GLU A 1 108 ? -11.412 6.509 15.064 1.00 86.06 108 GLU A CA 1
ATOM 836 C C . GLU A 1 108 ? -10.307 7.286 14.337 1.00 86.06 108 GLU A C 1
ATOM 838 O O . GLU A 1 108 ? -10.503 7.710 13.203 1.00 86.06 108 GLU A O 1
ATOM 843 N N . ILE A 1 109 ? -9.125 7.429 14.952 1.00 88.69 109 ILE A N 1
ATOM 844 C CA . ILE A 1 109 ? -8.008 8.168 14.363 1.00 88.69 109 ILE A CA 1
ATOM 845 C C . ILE A 1 109 ? -7.450 7.430 13.154 1.00 88.69 109 ILE A C 1
ATOM 847 O O . ILE A 1 109 ? -7.034 6.264 13.221 1.00 88.69 109 ILE A O 1
ATOM 851 N N . THR A 1 110 ? -7.394 8.150 12.039 1.00 87.06 110 THR A N 1
ATOM 852 C CA . THR A 1 110 ? -6.839 7.667 10.786 1.00 87.06 110 THR A CA 1
ATOM 853 C C . THR A 1 110 ? -5.403 8.145 10.584 1.00 87.06 110 THR A C 1
ATOM 855 O O . THR A 1 110 ? -4.858 8.972 11.316 1.00 87.06 110 THR A O 1
ATOM 858 N N . THR A 1 111 ? -4.750 7.587 9.566 1.00 87.00 111 THR A N 1
ATOM 859 C CA . THR A 1 111 ? -3.416 8.034 9.155 1.00 87.00 111 THR A CA 1
ATOM 860 C C . THR A 1 111 ? -3.408 9.510 8.748 1.00 87.00 111 THR A C 1
ATOM 862 O O . THR A 1 111 ? -2.401 10.181 8.971 1.00 87.00 111 THR A O 1
ATOM 865 N N . ASP A 1 112 ? -4.503 10.011 8.171 1.00 86.81 112 ASP A N 1
ATOM 866 C CA . ASP A 1 112 ? -4.596 11.401 7.728 1.00 86.81 112 ASP A CA 1
ATOM 867 C C . ASP A 1 112 ? -4.681 12.362 8.920 1.00 86.81 112 ASP A C 1
ATOM 869 O O . ASP A 1 112 ? -3.923 13.326 8.974 1.00 86.81 112 ASP A O 1
ATOM 873 N N . ASP A 1 113 ? -5.462 12.010 9.947 1.00 89.62 113 ASP A N 1
ATOM 874 C CA . ASP A 1 113 ? -5.566 12.784 11.193 1.00 89.62 113 ASP A CA 1
ATOM 875 C C . ASP A 1 113 ? -4.211 12.940 11.889 1.00 89.62 113 ASP A C 1
ATOM 877 O O . ASP A 1 113 ? -3.831 14.034 12.306 1.00 89.62 113 ASP A O 1
ATOM 881 N N . ILE A 1 114 ? -3.438 11.850 11.981 1.00 90.69 114 ILE A N 1
ATOM 882 C CA . ILE A 1 114 ? -2.078 11.913 12.531 1.00 90.69 114 ILE A CA 1
ATOM 883 C C . ILE A 1 114 ? -1.212 12.824 11.671 1.00 90.69 114 ILE A C 1
ATOM 885 O O . ILE A 1 114 ? -0.473 13.655 12.190 1.00 90.69 114 ILE A O 1
ATOM 889 N N . LYS A 1 115 ? -1.270 12.677 10.349 1.00 90.56 115 LYS A N 1
ATOM 890 C CA . LYS A 1 115 ? -0.450 13.489 9.457 1.00 90.56 115 LYS A CA 1
ATOM 891 C C . LYS A 1 115 ? -0.792 14.974 9.598 1.00 90.56 115 LYS A C 1
ATOM 893 O O . LYS A 1 115 ? 0.129 15.776 9.684 1.00 90.56 115 LYS A O 1
ATOM 898 N N . ALA A 1 116 ? -2.072 15.327 9.680 1.00 89.88 116 ALA A N 1
ATOM 899 C CA . ALA A 1 116 ? -2.535 16.694 9.891 1.00 89.88 116 ALA A CA 1
ATOM 900 C C . ALA A 1 116 ? -2.077 17.249 11.248 1.00 89.88 116 ALA A C 1
ATOM 902 O O . ALA A 1 116 ? -1.531 18.349 11.308 1.00 89.88 116 ALA A O 1
ATOM 903 N N . ALA A 1 117 ? -2.212 16.464 12.321 1.00 90.75 117 ALA A N 1
ATOM 904 C CA . ALA A 1 117 ? -1.807 16.868 13.665 1.00 90.75 117 ALA A CA 1
ATOM 905 C C . ALA A 1 117 ? -0.290 17.081 13.796 1.00 90.75 117 ALA A C 1
ATOM 907 O O . ALA A 1 117 ? 0.148 17.948 14.545 1.00 90.75 117 ALA A O 1
ATOM 908 N N . PHE A 1 118 ? 0.519 16.310 13.063 1.00 92.31 118 PHE A N 1
ATOM 909 C CA . PHE A 1 118 ? 1.980 16.372 13.134 1.00 92.31 118 PHE A CA 1
ATOM 910 C C . PHE A 1 118 ? 2.622 17.277 12.061 1.00 92.31 118 PHE A C 1
ATOM 912 O O . PHE A 1 118 ? 3.797 17.624 12.178 1.00 92.31 118 PHE A O 1
ATOM 919 N N . ALA A 1 119 ? 1.872 17.680 11.028 1.00 91.38 119 ALA A N 1
ATOM 920 C CA . ALA A 1 119 ? 2.334 18.572 9.963 1.00 91.38 119 ALA A CA 1
ATOM 921 C C . ALA A 1 119 ? 2.897 19.932 10.436 1.00 91.38 119 ALA A C 1
ATOM 923 O O . ALA A 1 119 ? 3.876 20.376 9.833 1.00 91.38 119 ALA A O 1
ATOM 924 N N . PRO A 1 120 ? 2.359 20.609 11.477 1.00 93.06 120 PRO A N 1
ATOM 925 C CA . PRO A 1 120 ? 2.894 21.906 11.902 1.00 93.06 120 PRO A CA 1
ATOM 926 C C . PRO A 1 120 ? 4.303 21.838 12.514 1.00 93.06 120 PRO A C 1
ATOM 928 O O . PRO A 1 120 ? 4.982 22.859 12.562 1.00 93.06 120 PRO A O 1
ATOM 931 N N . PHE A 1 121 ? 4.772 20.665 12.956 1.00 90.69 121 PHE A N 1
ATOM 932 C CA . PHE A 1 121 ? 6.104 20.515 13.565 1.00 90.69 121 PHE A CA 1
ATOM 933 C C . PHE A 1 121 ? 7.225 20.337 12.544 1.00 90.69 121 PHE A C 1
ATOM 935 O O . PHE A 1 121 ? 8.395 20.492 12.889 1.00 90.69 121 PHE A O 1
ATOM 942 N N . GLY A 1 122 ? 6.887 19.994 11.299 1.00 87.50 122 GLY A N 1
ATOM 943 C CA . GLY A 1 122 ? 7.872 19.838 10.243 1.00 87.50 122 GLY A CA 1
ATOM 944 C C . GLY A 1 122 ? 7.423 18.937 9.106 1.00 87.50 122 GLY A C 1
ATOM 945 O O . GLY A 1 122 ? 6.289 18.456 9.034 1.00 87.50 122 GLY A O 1
ATOM 946 N N . ARG A 1 123 ? 8.346 18.694 8.174 1.00 88.31 123 ARG A N 1
ATOM 947 C CA . ARG A 1 123 ? 8.032 17.944 6.956 1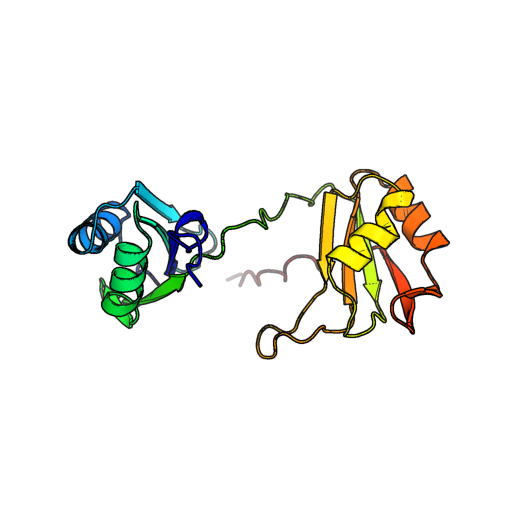.00 88.31 123 ARG A CA 1
ATOM 948 C C . ARG A 1 123 ? 7.957 16.446 7.256 1.00 88.31 123 ARG A C 1
ATOM 950 O O . ARG A 1 123 ? 8.978 15.776 7.420 1.00 88.31 123 ARG A O 1
ATOM 957 N N . ILE A 1 124 ? 6.739 15.912 7.246 1.00 89.44 124 ILE A N 1
ATOM 958 C CA . ILE A 1 124 ? 6.483 14.476 7.396 1.00 89.44 124 ILE A CA 1
ATOM 959 C C . ILE A 1 124 ? 6.879 13.739 6.111 1.00 89.44 124 ILE A C 1
ATOM 961 O O . ILE A 1 124 ? 6.378 14.020 5.018 1.00 89.44 124 ILE A O 1
ATOM 965 N N . SER A 1 125 ? 7.764 12.756 6.243 1.00 85.94 125 SER A N 1
ATOM 966 C CA . SER A 1 125 ? 8.144 11.844 5.166 1.00 85.94 125 SER A CA 1
ATOM 967 C C . SER A 1 125 ? 7.104 10.746 4.964 1.00 85.94 125 SER A C 1
ATOM 969 O O . SER A 1 125 ? 6.769 10.438 3.818 1.00 85.94 125 SER A O 1
ATOM 971 N N . ASP A 1 126 ? 6.618 10.162 6.059 1.00 86.94 126 ASP A N 1
ATOM 972 C CA . ASP A 1 126 ? 5.679 9.037 6.078 1.00 86.94 126 ASP A CA 1
ATOM 973 C C . ASP A 1 126 ? 4.868 9.044 7.381 1.00 86.94 126 ASP A C 1
ATOM 975 O O . ASP A 1 126 ? 5.384 9.451 8.419 1.00 86.94 126 ASP A O 1
ATOM 979 N N . ALA A 1 127 ? 3.615 8.600 7.349 1.00 89.31 127 ALA A N 1
ATOM 980 C CA . ALA A 1 127 ? 2.793 8.426 8.544 1.00 89.31 127 ALA A CA 1
ATOM 981 C C . ALA A 1 127 ? 1.890 7.207 8.365 1.00 89.31 127 ALA A C 1
ATOM 983 O O . ALA A 1 127 ? 1.417 6.941 7.259 1.00 89.31 127 ALA A O 1
ATOM 984 N N . ARG A 1 128 ? 1.634 6.460 9.443 1.00 87.44 128 ARG A N 1
ATOM 985 C CA . ARG A 1 128 ? 0.782 5.268 9.387 1.00 87.44 128 ARG A CA 1
ATOM 986 C C . ARG A 1 128 ? 0.174 4.906 10.734 1.00 87.44 128 ARG A C 1
ATOM 988 O O . ARG A 1 128 ? 0.903 4.679 11.696 1.00 87.44 128 ARG A O 1
ATOM 995 N N . VAL A 1 129 ? -1.144 4.703 10.765 1.00 89.25 129 VAL A N 1
ATOM 996 C CA . VAL A 1 129 ? -1.825 3.992 11.860 1.00 89.25 129 VAL A CA 1
ATOM 997 C C . VAL A 1 129 ? -1.655 2.489 11.681 1.00 89.25 129 VAL A C 1
ATOM 999 O O . VAL A 1 129 ? -1.875 1.941 10.596 1.00 89.25 129 VAL A O 1
ATOM 1002 N N . VAL A 1 130 ? -1.275 1.791 12.749 1.00 83.94 130 VAL A N 1
ATOM 1003 C CA . VAL A 1 130 ? -1.223 0.334 12.724 1.00 83.94 130 VAL A CA 1
ATOM 1004 C C . VAL A 1 130 ? -2.614 -0.216 12.975 1.00 83.94 130 VAL A C 1
ATOM 1006 O O . VAL A 1 130 ? -3.193 -0.035 14.042 1.00 83.94 130 VAL A O 1
ATOM 1009 N N . LY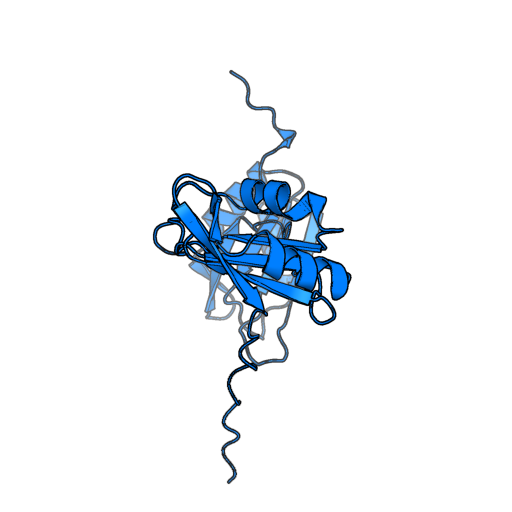S A 1 131 ? -3.128 -0.927 11.975 1.00 83.12 131 LYS A N 1
ATOM 1010 C CA . LYS A 1 131 ? -4.387 -1.659 12.046 1.00 83.12 131 LYS A CA 1
ATOM 1011 C C . LYS A 1 131 ? -4.111 -3.157 12.111 1.00 83.12 131 LYS A C 1
ATOM 1013 O O . LYS A 1 131 ? -3.089 -3.638 11.617 1.00 83.12 131 LYS A O 1
ATOM 1018 N N . ASP A 1 132 ? -5.000 -3.874 12.770 1.00 76.62 132 ASP A N 1
ATOM 1019 C CA . ASP A 1 132 ? -5.028 -5.322 12.794 1.00 76.62 132 ASP A CA 1
ATOM 1020 C C . ASP A 1 132 ? -5.416 -5.848 11.403 1.00 76.62 132 ASP A C 1
ATOM 1022 O O . ASP A 1 132 ? -6.408 -5.409 10.826 1.00 76.62 132 ASP A O 1
ATOM 1026 N N . MET A 1 133 ? -4.612 -6.752 10.836 1.00 67.38 133 MET A N 1
ATOM 1027 C CA . MET A 1 133 ? -4.821 -7.224 9.459 1.00 67.38 133 MET A CA 1
ATOM 1028 C C . MET A 1 133 ? -6.020 -8.166 9.317 1.00 67.38 133 MET A C 1
ATOM 1030 O O . MET A 1 133 ? -6.550 -8.282 8.219 1.00 67.38 133 MET A O 1
ATOM 1034 N N . ALA A 1 134 ? -6.447 -8.831 10.395 1.00 61.28 134 ALA A N 1
ATOM 1035 C CA . ALA A 1 134 ? -7.580 -9.749 10.349 1.00 61.28 134 ALA A CA 1
ATOM 1036 C C . ALA A 1 134 ? -8.915 -9.004 10.480 1.00 61.28 134 ALA A C 1
ATOM 1038 O O . ALA A 1 134 ? -9.895 -9.363 9.837 1.00 61.28 134 ALA A O 1
ATOM 1039 N N . THR A 1 135 ? -8.952 -7.955 11.304 1.00 73.50 135 THR A N 1
ATOM 1040 C CA . THR A 1 135 ? -10.190 -7.231 11.640 1.00 73.50 135 THR A CA 1
ATOM 1041 C C . THR A 1 135 ? -10.289 -5.840 11.013 1.00 73.50 135 THR A C 1
ATOM 1043 O O . THR A 1 135 ? -11.347 -5.219 11.076 1.00 73.50 135 THR A O 1
ATOM 1046 N N . GLY A 1 136 ? -9.197 -5.306 10.459 1.00 71.94 136 GLY A N 1
ATOM 1047 C CA . GLY A 1 136 ? -9.118 -3.942 9.925 1.00 71.94 136 GLY A CA 1
ATOM 1048 C C . GLY A 1 136 ? -9.170 -2.837 10.989 1.00 71.94 136 GLY A C 1
ATOM 1049 O O . GLY A 1 136 ? -9.093 -1.654 10.649 1.00 71.94 136 GLY A O 1
ATOM 1050 N N . LYS A 1 137 ? -9.286 -3.188 12.276 1.00 76.19 137 LYS A N 1
ATOM 1051 C CA . LYS A 1 137 ? -9.429 -2.233 13.382 1.00 76.19 137 LYS A CA 1
ATOM 1052 C C . LYS A 1 137 ? -8.086 -1.628 13.781 1.00 76.19 137 LYS A C 1
ATOM 1054 O O . LYS A 1 137 ? -7.058 -2.298 13.738 1.00 76.19 137 LYS A O 1
ATOM 1059 N N . SER A 1 138 ? -8.083 -0.361 14.194 1.00 83.38 138 SER A N 1
ATOM 1060 C CA . SER A 1 138 ? -6.882 0.290 14.732 1.00 83.38 138 SER A CA 1
ATOM 1061 C C . SER A 1 138 ? -6.389 -0.434 15.984 1.00 83.38 138 SER A C 1
ATOM 1063 O O . SER A 1 1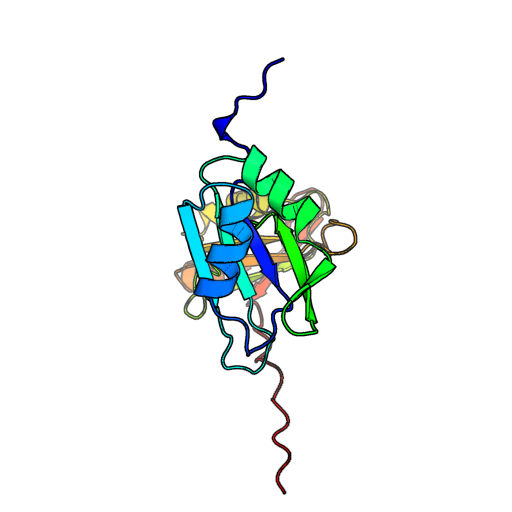38 ? -7.175 -0.770 16.867 1.00 83.38 138 SER A O 1
ATOM 1065 N N . LYS A 1 139 ? -5.073 -0.644 16.081 1.00 84.12 139 LYS A N 1
ATOM 1066 C CA . LYS A 1 139 ? -4.432 -1.182 17.287 1.00 84.12 139 LYS A CA 1
ATOM 1067 C C . LYS A 1 139 ? -4.183 -0.103 18.348 1.00 84.12 139 LYS A C 1
ATOM 1069 O O . LYS A 1 139 ? -3.549 -0.395 19.356 1.00 84.12 139 LYS A O 1
ATOM 1074 N N . GLY A 1 140 ? -4.635 1.132 18.109 1.00 87.94 140 GLY A N 1
ATOM 1075 C CA . GLY A 1 140 ? -4.467 2.256 19.033 1.00 87.94 140 GLY A CA 1
ATOM 1076 C C . GLY A 1 140 ? -3.063 2.861 19.028 1.00 87.94 140 GLY A C 1
ATOM 1077 O O . GLY A 1 140 ? -2.687 3.555 19.969 1.00 87.94 140 GLY A O 1
ATOM 1078 N N . TYR A 1 141 ? -2.265 2.600 17.989 1.00 91.12 141 TYR A N 1
ATOM 1079 C CA . TYR A 1 141 ? -0.959 3.229 17.816 1.00 91.12 141 TYR A CA 1
ATOM 1080 C C . TYR A 1 141 ? -0.580 3.382 16.341 1.00 91.12 141 TYR A C 1
ATOM 1082 O O . TYR A 1 141 ? -1.094 2.691 15.458 1.00 91.12 141 TYR A O 1
ATOM 1090 N N . GLY A 1 142 ? 0.350 4.289 16.081 1.00 91.31 142 GLY A N 1
ATOM 1091 C CA . GLY A 1 142 ? 0.858 4.629 14.766 1.00 91.31 142 GLY A CA 1
ATOM 1092 C C . GLY A 1 142 ? 2.297 5.123 14.818 1.00 91.31 142 GLY A C 1
ATOM 1093 O O . GLY A 1 142 ? 2.935 5.167 15.871 1.00 91.31 142 GLY A O 1
ATOM 1094 N N . PHE A 1 143 ? 2.809 5.472 13.646 1.00 91.94 143 PHE A N 1
ATOM 1095 C CA . PHE A 1 143 ? 4.158 5.984 13.461 1.00 91.94 143 PHE A CA 1
ATOM 1096 C C . PHE A 1 143 ? 4.139 7.193 12.535 1.00 91.94 143 PHE A C 1
ATOM 1098 O O . PHE A 1 143 ? 3.391 7.208 11.557 1.00 91.94 143 PHE A O 1
ATOM 1105 N N . VAL A 1 144 ? 4.993 8.170 12.826 1.00 92.56 144 VAL A N 1
ATOM 1106 C CA . VAL A 1 144 ? 5.242 9.349 11.992 1.00 92.56 144 VAL A CA 1
ATOM 1107 C C . VAL A 1 144 ? 6.737 9.448 11.745 1.00 92.56 144 VAL A C 1
ATOM 1109 O O . VAL A 1 144 ? 7.528 9.359 12.673 1.00 92.56 144 VAL A O 1
ATOM 1112 N N . SER A 1 145 ? 7.140 9.608 10.495 1.00 90.19 145 SER A N 1
ATOM 1113 C CA . SER A 1 145 ? 8.534 9.761 10.086 1.00 90.19 145 SER A CA 1
ATOM 1114 C C . SER A 1 145 ? 8.774 11.191 9.637 1.00 90.19 145 SER A C 1
ATOM 1116 O O . SER A 1 145 ? 8.056 11.678 8.765 1.00 90.19 145 SER A O 1
ATOM 1118 N N . PHE A 1 146 ? 9.815 11.827 10.160 1.00 91.06 146 PHE A N 1
ATOM 1119 C CA . PHE A 1 146 ? 10.267 13.151 9.741 1.00 91.06 146 PHE A CA 1
ATOM 1120 C C . PHE A 1 146 ? 11.610 13.072 9.021 1.00 91.06 146 PHE A C 1
ATOM 1122 O O . PHE A 1 146 ? 12.445 12.217 9.329 1.00 91.06 146 PHE A O 1
ATOM 1129 N N . PHE A 1 147 ? 11.841 14.007 8.099 1.00 87.25 147 PHE A N 1
ATOM 1130 C CA . PHE A 1 147 ? 13.146 14.152 7.448 1.00 87.25 147 PHE A CA 1
ATOM 1131 C C . PHE A 1 147 ? 14.218 14.663 8.419 1.00 87.25 147 PHE A C 1
ATOM 1133 O O . PHE A 1 147 ? 15.371 14.251 8.326 1.00 87.25 147 PHE A O 1
ATOM 1140 N N . ASN A 1 148 ? 13.830 15.506 9.381 1.00 88.69 148 ASN A N 1
ATOM 1141 C CA . ASN A 1 148 ? 14.748 16.163 10.304 1.00 88.69 148 ASN A CA 1
ATOM 1142 C C . ASN A 1 148 ? 14.553 15.667 11.740 1.00 88.69 148 ASN A C 1
ATOM 1144 O O . ASN A 1 148 ? 13.427 15.472 12.202 1.00 88.69 148 ASN A O 1
ATOM 1148 N N . LYS A 1 149 ? 15.663 15.521 12.475 1.00 89.00 149 LYS A N 1
ATOM 1149 C CA . LYS A 1 149 ? 15.639 15.115 13.887 1.00 89.00 149 LYS A CA 1
ATOM 1150 C C . LYS A 1 149 ? 14.927 16.143 14.762 1.00 89.00 149 LYS A C 1
ATOM 1152 O O . LYS A 1 149 ? 14.14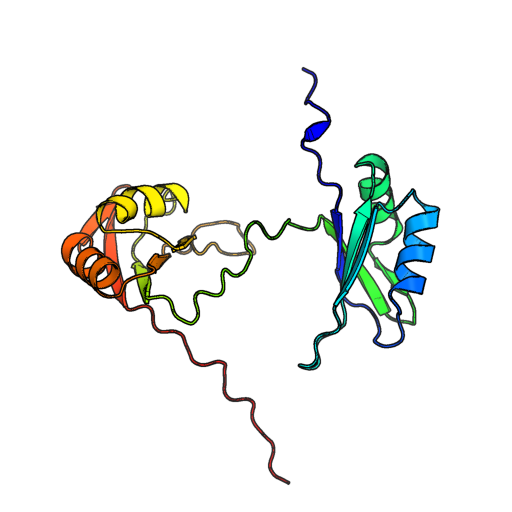5 15.758 15.621 1.00 89.00 149 LYS A O 1
ATOM 1157 N N . TRP A 1 150 ? 15.210 17.428 14.546 1.00 92.56 150 TRP A N 1
ATOM 1158 C CA . TRP A 1 150 ? 14.638 18.525 15.334 1.00 92.56 150 TRP A CA 1
ATOM 1159 C C . TRP A 1 150 ? 13.118 18.587 15.217 1.00 92.56 150 TRP A C 1
ATOM 1161 O O . TRP A 1 150 ? 12.447 18.711 16.236 1.00 92.56 150 TRP A O 1
ATOM 1171 N N . ASP A 1 151 ? 12.573 18.412 14.014 1.00 92.88 151 ASP A N 1
ATOM 1172 C CA . ASP A 1 151 ? 11.126 18.360 13.783 1.00 92.88 151 ASP A CA 1
ATOM 1173 C C . ASP A 1 151 ? 10.484 17.213 14.580 1.00 92.88 151 ASP A C 1
ATOM 1175 O O . ASP A 1 151 ? 9.497 17.411 15.288 1.00 92.88 151 ASP A O 1
ATOM 1179 N N . ALA A 1 152 ? 11.086 16.019 14.530 1.00 91.69 152 ALA A N 1
ATOM 1180 C CA . ALA A 1 152 ? 10.607 14.861 15.282 1.00 91.69 152 ALA A CA 1
ATOM 1181 C C . ALA A 1 152 ? 10.701 15.058 16.804 1.00 91.69 152 ALA A C 1
ATOM 1183 O O . ALA A 1 152 ? 9.788 14.673 17.531 1.00 91.69 152 ALA A O 1
ATOM 1184 N N . GLU A 1 153 ? 11.782 15.665 17.296 1.00 93.69 153 GLU A N 1
ATOM 1185 C CA . GLU A 1 153 ? 11.984 15.925 18.723 1.00 93.69 153 GLU A CA 1
ATOM 1186 C C . GLU A 1 153 ? 10.994 16.971 19.257 1.00 93.69 153 GLU A C 1
ATOM 1188 O O . GLU A 1 153 ? 10.400 16.775 20.319 1.00 93.69 153 GLU A O 1
ATOM 1193 N N . ASN A 1 154 ? 10.752 18.038 18.491 1.00 94.50 154 ASN A N 1
ATOM 1194 C CA . ASN A 1 154 ? 9.718 19.029 18.788 1.00 94.50 154 ASN A CA 1
ATOM 1195 C C . ASN A 1 154 ? 8.326 18.400 18.799 1.00 94.50 154 ASN A C 1
ATOM 1197 O O . ASN A 1 154 ? 7.553 18.642 19.725 1.00 94.50 154 ASN A O 1
ATOM 1201 N N . ALA A 1 155 ? 8.022 17.557 17.810 1.00 93.62 155 ALA A N 1
ATOM 1202 C CA . ALA A 1 155 ? 6.753 16.850 17.754 1.00 93.62 155 ALA A CA 1
ATOM 1203 C C . ALA A 1 155 ? 6.559 15.942 18.976 1.00 93.62 155 ALA A C 1
ATOM 1205 O O . ALA A 1 155 ? 5.483 15.935 19.566 1.00 93.62 155 ALA A O 1
ATOM 1206 N N . ILE A 1 156 ? 7.595 15.209 19.405 1.00 94.06 156 ILE A N 1
ATOM 1207 C CA . ILE A 1 156 ? 7.523 14.372 20.611 1.00 94.06 156 ILE A CA 1
ATOM 1208 C C . ILE A 1 156 ? 7.202 15.222 21.843 1.00 94.06 156 ILE A C 1
ATOM 1210 O O . ILE A 1 156 ? 6.288 14.871 22.584 1.00 94.06 156 ILE A O 1
ATOM 1214 N N . GLN A 1 157 ? 7.910 16.333 22.044 1.00 93.25 157 GLN A N 1
ATOM 1215 C CA . GLN A 1 157 ? 7.742 17.174 23.232 1.00 93.25 157 GLN A CA 1
ATOM 1216 C C . GLN A 1 157 ? 6.388 17.888 23.275 1.00 93.25 157 GLN A C 1
ATOM 1218 O O . GLN A 1 157 ? 5.770 17.955 24.332 1.00 93.25 157 GLN A O 1
ATOM 1223 N N . GLN A 1 158 ? 5.917 18.409 22.141 1.00 92.88 158 GLN A N 1
ATOM 1224 C CA . GLN A 1 158 ? 4.713 19.242 22.102 1.00 92.88 158 GLN A CA 1
ATOM 1225 C C . GLN A 1 158 ? 3.421 18.430 21.974 1.00 92.88 158 GLN A C 1
ATOM 1227 O O . GLN A 1 158 ? 2.399 18.822 22.535 1.00 92.88 158 GLN A O 1
ATOM 1232 N N . MET A 1 159 ? 3.456 17.292 21.270 1.00 92.94 159 MET A N 1
ATOM 1233 C CA . MET A 1 159 ? 2.278 16.435 21.081 1.00 92.94 159 MET A CA 1
ATOM 1234 C C . MET A 1 159 ? 2.101 15.388 22.181 1.00 92.94 159 MET A C 1
ATOM 1236 O O . MET A 1 159 ? 1.030 14.791 22.291 1.00 92.94 159 MET A O 1
ATOM 1240 N N . GLY A 1 160 ? 3.121 15.148 23.005 1.00 92.25 160 GLY A N 1
ATOM 1241 C CA . GLY A 1 160 ? 3.021 14.219 24.126 1.00 92.25 160 GLY A CA 1
ATOM 1242 C C . GLY A 1 160 ? 1.977 14.681 25.140 1.00 92.25 160 GLY A C 1
ATOM 1243 O O . GLY A 1 160 ? 2.111 15.743 25.735 1.00 92.25 160 GLY A O 1
ATOM 1244 N N . GLY A 1 161 ? 0.931 13.880 25.345 1.00 89.56 161 GLY A N 1
ATOM 1245 C CA . GLY A 1 161 ? -0.168 14.190 26.260 1.00 89.56 161 GLY A CA 1
ATOM 1246 C C . GLY A 1 161 ? -1.256 15.095 25.673 1.00 89.56 161 GLY A C 1
ATOM 1247 O O . GLY A 1 161 ? -2.210 15.408 26.386 1.00 89.56 161 GLY A O 1
ATOM 1248 N N . GLN A 1 162 ? -1.159 15.492 24.400 1.00 92.06 162 GLN A N 1
ATOM 1249 C CA . GLN A 1 162 ? -2.205 16.271 23.728 1.00 92.06 162 GLN A CA 1
ATOM 1250 C C . GLN A 1 162 ? -3.429 15.418 23.402 1.00 92.06 162 GLN A C 1
ATOM 1252 O O . GLN A 1 162 ? -3.325 14.213 23.174 1.00 92.06 162 GLN A O 1
ATOM 1257 N N . TRP A 1 163 ? -4.598 16.050 23.349 1.00 90.62 163 TRP A N 1
ATOM 1258 C CA . TRP A 1 163 ? -5.852 15.381 23.013 1.00 90.62 163 TRP A CA 1
ATOM 1259 C C . TRP A 1 163 ? -6.005 15.232 21.496 1.00 90.62 163 TRP A C 1
ATOM 1261 O O . TRP A 1 163 ? -6.014 16.222 20.770 1.00 90.62 163 TRP A O 1
ATOM 1271 N N . LEU A 1 164 ? -6.175 13.996 21.021 1.00 88.19 164 LEU A N 1
ATOM 1272 C CA . LEU A 1 164 ? -6.454 13.676 19.620 1.00 88.19 164 LEU A CA 1
ATOM 1273 C C . LEU A 1 164 ? -7.536 12.590 19.548 1.00 88.19 164 LEU A C 1
ATOM 1275 O O . LEU A 1 164 ? -7.365 11.486 20.069 1.00 88.19 164 LEU A O 1
ATOM 1279 N N . GLY A 1 165 ? -8.673 12.902 18.919 1.00 80.81 165 GLY A N 1
ATOM 1280 C CA . GLY A 1 165 ? -9.794 11.957 18.795 1.00 80.81 165 GLY A CA 1
ATOM 1281 C C . GLY A 1 165 ? -10.375 11.519 20.140 1.00 80.81 165 GLY A C 1
ATOM 1282 O O . GLY A 1 165 ? -10.702 10.350 20.318 1.00 80.81 165 GLY A O 1
ATOM 1283 N N . GLY A 1 166 ? -10.431 12.430 21.116 1.00 85.81 166 GLY A N 1
ATOM 1284 C CA . GLY A 1 166 ? -11.013 12.163 22.436 1.00 85.81 166 GLY A CA 1
ATOM 1285 C C . GLY A 1 166 ? -10.115 11.395 23.411 1.00 85.81 166 GLY A C 1
ATOM 1286 O O . GLY A 1 166 ? -10.571 11.050 24.498 1.00 85.81 166 GLY A O 1
ATOM 1287 N N . ARG A 1 167 ? -8.846 11.135 23.069 1.00 89.81 167 ARG A N 1
ATOM 1288 C CA . ARG A 1 167 ? -7.853 10.544 23.982 1.00 89.81 167 ARG A CA 1
ATOM 1289 C C . ARG A 1 167 ? -6.564 11.350 23.981 1.00 89.81 167 ARG A C 1
ATOM 1291 O O . ARG A 1 167 ? -6.187 11.920 22.960 1.00 89.81 167 ARG A O 1
ATOM 1298 N N . GLN A 1 168 ? -5.878 11.374 25.120 1.00 92.69 168 GLN A N 1
ATOM 1299 C CA . GLN A 1 168 ? -4.525 11.913 25.184 1.00 92.69 168 GLN A CA 1
ATOM 1300 C C . GLN A 1 168 ? -3.556 10.943 24.514 1.00 92.69 168 GLN A C 1
ATOM 1302 O O . GLN A 1 168 ? -3.512 9.766 24.870 1.00 92.69 168 GLN A O 1
ATOM 1307 N N . ILE A 1 169 ? -2.788 11.438 23.550 1.00 94.31 169 ILE A N 1
ATOM 1308 C CA . ILE A 1 169 ? -1.828 10.623 22.812 1.00 94.31 169 ILE A CA 1
ATOM 1309 C C . ILE A 1 169 ? -0.488 10.581 23.526 1.00 94.31 169 ILE A C 1
ATOM 1311 O O . ILE A 1 169 ? -0.084 11.520 24.214 1.00 94.31 169 ILE A O 1
ATOM 1315 N N . ARG A 1 170 ? 0.251 9.498 23.306 1.00 93.06 170 ARG A N 1
ATOM 1316 C CA . ARG A 1 170 ? 1.609 9.339 23.818 1.00 93.06 170 ARG A CA 1
ATOM 1317 C C . ARG A 1 170 ? 2.609 9.349 22.677 1.00 93.06 170 ARG A C 1
ATOM 1319 O O . ARG A 1 170 ? 2.551 8.493 21.803 1.00 93.06 170 ARG A O 1
ATOM 1326 N N . THR A 1 171 ? 3.575 10.251 22.715 1.00 94.31 171 THR A N 1
ATOM 1327 C CA . THR A 1 171 ? 4.653 10.327 21.725 1.00 94.31 171 THR A CA 1
ATOM 1328 C C . THR A 1 171 ? 5.971 9.831 22.307 1.00 94.31 171 THR A C 1
ATOM 1330 O O . THR A 1 171 ? 6.262 10.013 23.490 1.00 94.31 171 THR A O 1
ATOM 1333 N N . ASN A 1 172 ? 6.778 9.154 21.494 1.00 93.31 172 ASN A N 1
ATOM 1334 C CA . ASN A 1 172 ? 8.150 8.788 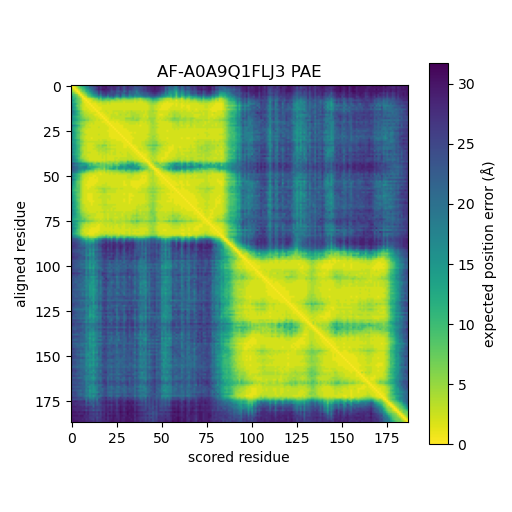21.853 1.00 93.31 172 ASN A CA 1
ATOM 1335 C C . ASN A 1 172 ? 8.982 8.529 20.592 1.00 93.31 172 ASN A C 1
ATOM 1337 O O . ASN A 1 172 ? 8.429 8.378 19.505 1.00 93.31 172 ASN A O 1
ATOM 1341 N N . TRP A 1 173 ? 10.299 8.402 20.724 1.00 92.25 173 TRP A N 1
ATOM 1342 C CA . TRP A 1 173 ? 11.126 7.848 19.657 1.00 92.25 173 TRP A CA 1
ATOM 1343 C C . TRP A 1 173 ? 10.690 6.414 19.350 1.00 92.25 173 TRP A C 1
ATOM 1345 O O . TRP A 1 173 ? 10.547 5.581 20.248 1.00 92.25 173 TRP A O 1
ATOM 1355 N N . ALA A 1 174 ? 10.468 6.106 18.074 1.00 86.25 174 ALA A N 1
ATOM 1356 C CA . ALA A 1 174 ? 10.119 4.754 17.676 1.00 86.25 174 ALA A CA 1
ATOM 1357 C C . ALA A 1 174 ? 11.358 3.858 17.755 1.00 86.25 174 ALA A C 1
ATOM 1359 O O . ALA A 1 174 ? 12.362 4.081 17.075 1.00 86.25 174 ALA A O 1
ATOM 1360 N N . THR A 1 175 ? 11.270 2.787 18.537 1.00 74.56 175 THR A N 1
ATOM 1361 C CA . THR A 1 175 ? 12.290 1.745 18.530 1.00 74.56 175 THR A CA 1
ATOM 1362 C C . THR A 1 175 ? 12.084 0.878 17.293 1.00 74.56 175 THR A C 1
ATOM 1364 O O . THR A 1 175 ? 11.148 0.081 17.193 1.00 74.56 175 THR A O 1
ATOM 1367 N N . ARG A 1 176 ? 12.972 1.018 16.305 1.00 59.88 176 ARG A N 1
ATOM 1368 C CA . ARG A 1 176 ? 13.110 -0.021 15.287 1.00 59.88 176 ARG A CA 1
ATOM 1369 C C . ARG A 1 176 ? 13.642 -1.247 16.017 1.00 59.88 176 ARG A C 1
ATOM 1371 O O . ARG A 1 176 ? 14.810 -1.266 16.395 1.00 59.88 176 ARG A O 1
ATOM 1378 N N . LYS A 1 177 ? 12.795 -2.257 16.256 1.00 48.59 177 LYS A N 1
ATOM 1379 C CA . LYS A 1 177 ? 13.318 -3.577 16.624 1.00 48.59 177 LYS A CA 1
ATOM 1380 C C . LYS A 1 177 ? 14.333 -3.934 15.533 1.00 48.59 177 LYS A C 1
ATOM 1382 O O . LYS A 1 177 ? 13.939 -3.904 14.361 1.00 48.59 177 LYS A O 1
ATOM 1387 N N . PRO A 1 178 ? 15.607 -4.210 15.865 1.00 42.78 178 PRO A N 1
ATOM 1388 C CA . PRO A 1 178 ? 16.507 -4.758 14.871 1.00 42.78 178 PRO A CA 1
ATOM 1389 C C . PRO A 1 178 ? 15.828 -5.997 14.268 1.00 42.78 178 PRO A C 1
ATOM 1391 O O . PRO A 1 178 ? 15.080 -6.683 14.981 1.00 42.78 178 PRO A O 1
ATOM 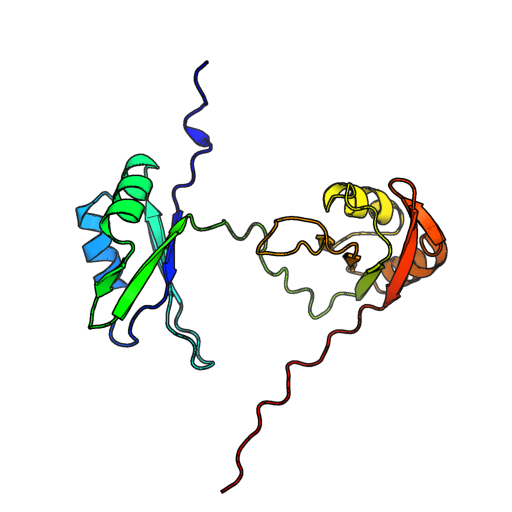1394 N N . PRO A 1 179 ? 16.002 -6.257 12.960 1.00 43.56 179 PRO A N 1
ATOM 1395 C CA . PRO A 1 179 ? 15.516 -7.499 12.376 1.00 43.56 179 PRO A CA 1
ATOM 1396 C C . PRO A 1 179 ? 15.983 -8.649 13.271 1.00 43.56 179 PRO A C 1
ATOM 1398 O O . PRO A 1 179 ? 17.131 -8.641 13.720 1.00 43.56 179 PRO A O 1
ATOM 1401 N N . ALA A 1 180 ? 15.070 -9.571 13.597 1.00 41.16 180 ALA A N 1
ATOM 1402 C CA . ALA A 1 180 ? 15.367 -10.685 14.490 1.00 41.16 180 ALA A CA 1
ATOM 1403 C C . ALA A 1 180 ? 16.702 -11.328 14.074 1.00 41.16 180 ALA A C 1
ATOM 1405 O O . ALA A 1 180 ? 16.913 -11.518 12.868 1.00 41.16 180 ALA A O 1
ATOM 1406 N N . PRO A 1 181 ? 17.615 -11.622 15.018 1.00 40.47 181 PRO A N 1
ATOM 1407 C CA . PRO A 1 181 ? 18.875 -12.257 14.673 1.00 40.47 181 PRO A CA 1
ATOM 1408 C C . PRO A 1 181 ? 18.558 -13.554 13.926 1.00 40.47 181 PRO A C 1
ATOM 1410 O O . PRO A 1 181 ? 17.892 -14.445 14.454 1.00 40.47 181 PRO A O 1
ATOM 1413 N N . LYS A 1 182 ? 18.986 -13.642 12.662 1.00 44.34 182 LYS A N 1
ATOM 1414 C CA . LYS A 1 182 ? 18.969 -14.900 11.917 1.00 44.34 182 LYS A CA 1
ATOM 1415 C C . LYS A 1 182 ? 19.915 -15.831 12.669 1.00 44.34 182 LYS A C 1
ATOM 1417 O O . LYS A 1 182 ? 21.121 -15.603 12.641 1.00 44.34 182 LYS A O 1
ATOM 1422 N N . ASN A 1 183 ? 19.371 -16.818 13.382 1.00 41.88 183 ASN A N 1
ATOM 1423 C CA . ASN A 1 183 ? 20.159 -17.850 14.050 1.00 41.88 183 ASN A CA 1
ATOM 1424 C C . ASN A 1 183 ? 21.018 -18.553 12.992 1.00 41.88 183 ASN A C 1
ATOM 1426 O O . ASN A 1 183 ? 20.537 -19.408 12.250 1.00 41.88 183 ASN A O 1
ATOM 1430 N N . TYR A 1 184 ? 22.284 -18.155 12.887 1.00 41.97 184 TYR A N 1
ATOM 1431 C CA . TYR A 1 184 ? 23.268 -18.880 12.106 1.00 41.97 184 TYR A CA 1
ATOM 1432 C C . TYR A 1 184 ? 23.646 -20.101 12.937 1.00 41.97 184 TYR A C 1
ATOM 1434 O O . TYR A 1 184 ? 24.368 -19.988 13.928 1.00 41.97 184 TYR A O 1
ATOM 1442 N N . VAL A 1 185 ? 23.100 -21.260 12.570 1.00 49.41 185 VAL A N 1
ATOM 1443 C CA . VAL A 1 185 ? 23.530 -22.545 13.120 1.00 49.41 185 VAL A CA 1
ATOM 1444 C C . VAL A 1 185 ? 24.989 -22.726 12.704 1.00 49.41 185 VAL A C 1
ATOM 1446 O O . VAL A 1 185 ? 25.286 -23.029 11.549 1.00 49.41 185 VAL A O 1
ATOM 1449 N N . ARG A 1 186 ? 25.914 -22.455 13.628 1.00 47.56 186 ARG A N 1
ATOM 1450 C CA . ARG A 1 186 ? 27.311 -22.857 13.479 1.00 47.56 186 ARG A CA 1
ATOM 1451 C C . ARG A 1 186 ? 27.358 -24.380 13.615 1.00 47.56 186 ARG A C 1
ATOM 1453 O O . ARG A 1 186 ? 26.876 -24.908 14.614 1.00 47.56 186 ARG A O 1
ATOM 1460 N N . LYS A 1 187 ? 27.851 -25.031 12.559 1.00 48.59 187 LYS A N 1
ATOM 1461 C CA . LYS A 1 187 ? 28.258 -26.440 12.558 1.00 48.59 187 LYS A CA 1
ATOM 1462 C C . LYS A 1 187 ? 29.377 -26.676 13.563 1.00 48.59 187 LYS A C 1
ATOM 1464 O O . LYS A 1 187 ? 30.182 -25.734 13.744 1.00 48.59 187 LYS A O 1
#

Mean predicted aligned error: 14.35 Å

Solvent-accessible surface area (backbone atoms only — not comparable to full-atom values): 10549 Å² total; per-residue (Å²): 135,82,78,72,81,87,75,60,72,26,36,30,32,39,31,53,38,35,86,87,61,49,56,68,57,52,46,54,61,52,43,75,64,33,67,63,72,44,70,49,66,47,74,50,90,88,72,55,66,22,32,32,40,42,26,30,78,43,40,70,36,34,53,52,41,38,70,69,44,37,66,37,70,48,88,89,26,53,23,44,44,43,77,40,74,73,62,86,61,56,77,66,85,51,85,86,36,32,47,32,28,37,31,55,38,28,65,84,58,46,39,63,56,53,43,61,72,50,44,87,49,39,66,68,73,47,59,41,53,44,51,40,87,90,76,68,43,52,69,26,34,32,41,41,26,17,70,42,63,67,32,38,53,50,39,30,66,68,46,40,64,36,78,46,73,93,26,54,24,43,45,40,78,46,79,76,75,71,77,76,82,76,83,75,81,78,128

Secondary structure (DSSP, 8-state):
----GGGS--EEEEES--TT--HHHHHHHHHTTS-EEEEEEE--TTSPPPEEEEEESSHHHHHHHHHHHTT-EETTEE-EEEE----S------TTSEEEEEES--TT--HHHHHHHHGGGS-EEEEEEEE-TTT--EEEEEEEEESSHHHHHHHHHHHTT-EETTEE-EEEE---PPPPP------

InterPro domains:
  IPR000504 RNA recognition motif domain [PF00076] (12-80)
  IPR000504 RNA recognition motif domain [PF00076] (100-170)
  IPR000504 RNA recognition motif domain [PS50102] (10-86)
  IPR000504 RNA recognition motif domain [PS50102] (98-176)
  IPR000504 RNA recognition motif domain [SM00360] (11-82)
  IPR000504 RNA recognition motif domain [SM00360] (99-172)
  IPR012677 Nucleotide-binding alpha-beta plait domain superfamily [G3DSA:3.30.70.330] (4-90)
  IPR012677 Nucleotide-binding alpha-beta plait domain superfamily [G3DSA:3.30.70.330] (91-185)
  IPR034827 TIA-1, RNA recognition motif 1 [cd12615] (11-84)
  IPR034830 TIA-1, RNA recognition motif 2 [cd12618] (96-173)
  IPR035979 RNA-binding domain superfamily [SSF54928] (6-89)
  IPR035979 RNA-binding domain superfamily [SSF54928] (89-181)
  IPR050825 RNA-binding protein 42/Polyadenylate-binding protein RBP45/47-like [PTHR47640] (8-178)

Foldseek 3Di:
DDDDQPPAFQKKKKWFAAPPDDQVNVCVVLVVLHAWPDKAKDDDPVPGTIMMMTGGPHNVSLVSCQVPQQQDQDPNTGIHMDRDPPCCPPVLPLVVWWKKKKAQADQPDFQVQVCVLLVVLADWPDKGFDADPVPRTGPRIIMTTHRDPRSLVVSQVPQAQDDDPRTGMHMDGDDPPPDPPPPPPDD

Radius of gyration: 21.19 Å; Cα contacts (8 Å, |Δi|>4): 346; chains: 1; bounding box: 54×50×49 Å

pLDDT: mean 82.04, std 16.08, range [37.75, 94.69]

Nearest PDB structures (foldseek):
  5ith-assembly1_A  TM=1.000E+00  e=3.936E-15  Homo sapiens
  3md3-assembly1_A  TM=6.318E-01  e=4.871E-19  Saccharomyces cerevisiae
  6gd3-assembly2_B  TM=9.645E-01  e=1.254E-08  Homo sapiens
  1oo0-assembly1_B  TM=9.089E-01  e=6.438E-08  Drosophila melanogaster
  8fle-assembly1_SH  TM=7.994E-01  e=2.128E-07  Homo sapiens

Sequence (187 aa):
MMMMDDEQPKTLYVGNLSRDVTEALILQLFSQIGPCKSCKMIVDTAGNDPYCFVEFYEHRHAAAALAAMNGRKIMGKEVKVNWATTPSSQKKDTSNHFHVFVGDLSPEITTDDIKAAFAPFGRISDARVVKDMATGKSKGYGFVSFFNKWDAENAIQQMGGQWLGGRQIRTNWATRKPPAPKNYVRK

Organism: Synaphobranchus kaupii (NCBI:txid118154)

=== Feature glossary ===
Reading guide. The protein is described through the following features:

Foldseek 3Di. A 3Di character summarizes, for each residue, the relative orientation of the Cα frame of its nearest spatial neighbor. Because it encodes fold topology rather than chemistry, 3Di alignments detect remote structural similarity that sequence alignment misses.

Contact-map, Ramachandran, and PAE plots. Plot images: a contact map (which residues are close in 3D, as an N×N binary image), a Ramachandran scatter (backbone torsion angles, revealing secondary-structure composition at a glance), and — for AlphaFold structures — a PAE heatmap (pairwise prediction confidence).

Radius of gyration, Cα contacts, bounding box. Radius of gyration (Rg) is the root-mean-square distance of Cα atoms from their centroid — a single number for overall size and compactness. A globular domain of N residues has Rg ≈ 2.2·N^0.38 Å; an extended or disordered chain has a much larger Rg. The Cα contact count is the number of residue pairs whose Cα atoms are within 8 Å and are more than four positions apart in sequence — a standard proxy for tertiary packing density. The bounding box is the smallest axis-aligned box enclosing all Cα atoms.

Secondary structure (8-state, DSSP). Eight-state secondary structure (DSSP): H is the canonical α-helix, G the tighter 3₁₀-helix, I the wider π-helix; E/B are β-structure, T and S are turns and bends, and '-' is everything else. DSSP derives these from the pattern of main-chain N–H···O=C hydrogen bonds, not from the sequence.

B-factor. B-factor (Debye–Waller factor) reflects atomic displacement in the crystal lattice. It is an experimental observable (units Å²), not a prediction; low values mean the atom is pinned down, high values mean it moves or is heterogeneous across the crystal.

pLDDT. pLDDT is the predicted lDDT-Cα score: AlphaFold's confidence that the local environment of each residue (all inter-atomic distances within 15 Å) is correctly placed. It is a per-residue number between 0 and 100, with higher meaning more reliable.

Nearest PDB structures. Nearest PDB neighbors are the top structural matches found by Foldseek when searching this structure against the entire Protein Data Bank. Each hit reports a TM-score (0 to 1; >0.5 almost always implies the same fold) and an E-value. These are *structural* homologs — they may share no detectable sequence similarity.

Solvent-accessible surface area. Accessible surface area quantifies burial. A residue with SASA near zero is packed into the hydrophobic core; one with SASA >100 Å² sits on the surface. Computed here via the Shrake–Rupley numerical algorithm with a 1.4 Å probe.

Rendered structure images. Structure images are PyMOL renders from six orthogonal camera directions. Cartoon representation draws helices as coils and strands as arrows; sticks shows the backbone as bonds; surface shows the solvent-excluded envelope. Rainbow coloring maps sequence position to hue (blue→red, N→C); chain coloring assigns a distinct color per polypeptide.

Backbone torsions (φ/ψ). φ (phi) and ψ (psi) are the two rotatable backbone dihedrals per residue: φ is the C(i-1)–N–Cα–C torsion, ψ is the N–Cα–C–N(i+1) torsion, both in degrees on (−180°, 180°]. α-helical residues cluster near (−60°, −45°); β-strand residues near (−120°, +130°). A Ramachandran plot is simply a scatter of (φ, ψ) for every residue.

Predicted aligned error. Predicted Aligned Error (PAE) is an AlphaFold confidence matrix: entry (i, j) is the expected error in the position of residue j, in ångströms, when the prediction is superimposed on the true structure at residue i. Low PAE within a block of residues means that block is internally rigid and well-predicted; high PAE between two blocks means their relative placement is uncertain even if each block individually is confident.

mmCIF coordinates. Structure coordinates are given as an mmCIF _atom_site loop: one row per atom with element, residue name, chain id, sequence number, and x/y/z position in Å. Only the four main-chain atoms per residue are included here; side chains are omitted to keep the record compact.

InterPro / GO / CATH / organism. Database cross-references. InterPro integrates a dozen domain/family signature databases into unified entries with residue-range hits. GO terms attach function/process/location labels with evidence codes. CATH codes position the fold in a four-level structural taxonomy. Organism is the NCBI-taxonomy species name.

Secondary structure (3-state, P-SEA). SS3 is a coarse helix/strand/coil call (letters a/b/c) made by the P-SEA algorithm from inter-Cα distances and dihedrals. It is less detailed than DSSP but needs only Cα positions.

Sequence. Sequence gives the chain of amino acids in standard one-letter code (A=alanine, C=cysteine, …, Y=tyrosine), read N→C. It is the only feature that is directly encoded by the gene; all structural features are derived from the folded form of this sequence.